Protein AF-A0A9P5PP35-F1 (afdb_monomer_lite)

Radius of gyration: 30.37 Å; chains: 1; bounding box: 76×50×89 Å

Sequence (219 aa):
MAVATEETWTCDLVPNCPLEKFSTSSKLHRTDYHSLQRSIQYAGETVLIRRLGGQDGKLECPCGEPKHARYNYQKISNMCSLRTGHPSADETKYNDWTEDTYSQRPRRIRTKSTTPAGSNSDSTTSTSPPPTSKRKSDEQPSSSRNIRPKLQSNDIIECVPNTDKLAVLKKESDRLDKKLEKKKKKEEAEIRDLESQIEDLKAEIDAKRQQINAYRFRE

Structure (mmCIF, N/CA/C/O backbone):
data_AF-A0A9P5PP35-F1
#
_entry.id   AF-A0A9P5PP35-F1
#
loop_
_atom_site.group_PDB
_atom_site.id
_atom_site.type_symbol
_atom_site.label_atom_id
_atom_site.label_alt_id
_atom_site.label_comp_id
_atom_site.label_asym_id
_atom_site.label_entity_id
_atom_site.label_seq_id
_atom_site.pdbx_PDB_ins_code
_atom_site.Cartn_x
_atom_site.Cartn_y
_atom_site.Cartn_z
_atom_site.occupancy
_atom_site.B_iso_or_equiv
_atom_site.auth_seq_id
_atom_site.auth_comp_id
_atom_site.auth_asym_id
_atom_site.auth_atom_id
_atom_site.pdbx_PDB_model_num
ATOM 1 N N . MET A 1 1 ? 19.193 -17.797 8.570 1.00 44.81 1 MET A N 1
ATOM 2 C CA . MET A 1 1 ? 18.463 -16.701 9.243 1.00 44.81 1 MET A CA 1
ATOM 3 C C . MET A 1 1 ? 17.053 -16.683 8.677 1.00 44.81 1 MET A C 1
ATOM 5 O O . MET A 1 1 ? 16.913 -16.478 7.479 1.00 44.81 1 MET A O 1
ATOM 9 N N . ALA A 1 2 ? 16.040 -17.015 9.477 1.00 42.50 2 ALA A N 1
ATOM 10 C CA . ALA A 1 2 ? 14.650 -16.998 9.024 1.00 42.50 2 ALA A CA 1
ATOM 11 C C . ALA A 1 2 ? 14.158 -15.545 8.980 1.00 42.50 2 ALA A C 1
ATOM 13 O O . ALA A 1 2 ? 14.225 -14.841 9.985 1.00 42.50 2 ALA A O 1
ATOM 14 N N . VAL A 1 3 ? 13.710 -15.086 7.813 1.00 52.78 3 VAL A N 1
ATOM 15 C CA . VAL A 1 3 ? 13.075 -13.773 7.663 1.00 52.78 3 VAL A CA 1
ATOM 16 C C . VAL A 1 3 ? 11.641 -13.924 8.154 1.00 52.78 3 VAL A C 1
ATOM 18 O O . VAL A 1 3 ? 10.846 -14.617 7.524 1.00 52.78 3 VAL A O 1
ATOM 21 N N . ALA A 1 4 ? 11.321 -13.334 9.306 1.00 49.69 4 ALA A N 1
ATOM 22 C CA . ALA A 1 4 ? 9.956 -13.310 9.811 1.00 49.69 4 ALA A CA 1
ATOM 23 C C . ALA A 1 4 ? 9.077 -12.534 8.819 1.00 49.69 4 ALA A C 1
ATOM 25 O O . ALA A 1 4 ? 9.259 -11.333 8.622 1.00 49.69 4 ALA A O 1
ATOM 26 N N . THR A 1 5 ? 8.149 -13.223 8.160 1.00 52.62 5 THR A N 1
ATOM 27 C CA . THR A 1 5 ? 7.159 -12.590 7.291 1.00 52.62 5 THR A CA 1
ATOM 28 C C . THR A 1 5 ? 6.194 -11.785 8.161 1.00 52.62 5 THR A C 1
ATOM 30 O O . THR A 1 5 ? 5.539 -12.333 9.047 1.00 52.62 5 THR A O 1
ATOM 33 N N . GLU A 1 6 ? 6.134 -10.468 7.952 1.00 57.34 6 GLU A N 1
ATOM 34 C CA . GLU A 1 6 ? 5.175 -9.594 8.629 1.00 57.34 6 GLU A CA 1
ATOM 35 C C . GLU A 1 6 ? 3.756 -9.941 8.151 1.00 57.34 6 GLU A C 1
ATOM 37 O O . GLU A 1 6 ? 3.355 -9.594 7.039 1.00 57.34 6 GLU A O 1
ATOM 42 N N . GLU A 1 7 ? 2.977 -10.633 8.983 1.00 59.91 7 GLU A N 1
ATOM 43 C CA . GLU A 1 7 ? 1.540 -10.752 8.757 1.00 59.91 7 GLU A CA 1
ATOM 44 C C . GLU A 1 7 ? 0.910 -9.364 8.929 1.00 59.91 7 GLU A C 1
ATOM 46 O O . GLU A 1 7 ? 1.002 -8.732 9.986 1.00 59.91 7 GLU A O 1
ATOM 51 N N . THR A 1 8 ? 0.294 -8.849 7.869 1.00 54.19 8 THR A N 1
ATOM 52 C CA . THR A 1 8 ? -0.420 -7.570 7.901 1.00 54.19 8 THR A CA 1
ATOM 53 C C . THR A 1 8 ? -1.910 -7.841 7.788 1.00 54.19 8 THR A C 1
ATOM 55 O O . THR A 1 8 ? -2.348 -8.527 6.867 1.00 54.19 8 THR A O 1
ATOM 58 N N . TRP A 1 9 ? -2.712 -7.293 8.705 1.00 52.16 9 TRP A N 1
ATOM 59 C CA . TRP A 1 9 ? -4.155 -7.258 8.488 1.00 52.16 9 TRP A CA 1
ATOM 60 C C . TRP A 1 9 ? -4.458 -6.291 7.342 1.00 52.16 9 TRP A C 1
ATOM 62 O O . TRP A 1 9 ? -3.923 -5.178 7.253 1.00 52.16 9 TRP A O 1
ATOM 72 N N . THR A 1 10 ? -5.298 -6.731 6.412 1.00 50.56 10 THR A N 1
ATOM 73 C CA . THR A 1 10 ? -5.842 -5.870 5.367 1.00 50.56 10 THR A CA 1
ATOM 74 C C . THR A 1 10 ? -6.886 -4.949 5.998 1.00 50.56 10 THR A C 1
ATOM 76 O O . THR A 1 10 ? -7.906 -5.404 6.507 1.00 50.56 10 THR A O 1
ATOM 79 N N . CYS A 1 11 ? -6.651 -3.630 5.956 1.00 47.16 11 CYS A N 1
ATOM 80 C CA . CYS A 1 11 ? -7.637 -2.623 6.383 1.00 47.16 11 CYS A CA 1
ATOM 81 C C . CYS A 1 11 ? -8.979 -2.731 5.648 1.00 47.16 11 CYS A C 1
ATOM 83 O O . CYS A 1 11 ? -9.957 -2.147 6.101 1.00 47.16 11 CYS A O 1
ATOM 85 N N . ASP A 1 12 ? -9.033 -3.469 4.539 1.00 51.09 12 ASP A N 1
ATOM 86 C CA . ASP A 1 12 ? -10.244 -3.676 3.746 1.00 51.09 12 ASP A CA 1
ATOM 87 C C . ASP A 1 12 ? -11.375 -4.351 4.552 1.00 51.09 12 ASP A C 1
ATOM 89 O O . ASP A 1 12 ? -12.531 -4.302 4.140 1.00 51.09 12 ASP A O 1
ATOM 93 N N . LEU A 1 13 ? -11.067 -4.930 5.723 1.00 51.56 13 LEU A N 1
ATOM 94 C CA . LEU A 1 13 ? -12.031 -5.584 6.615 1.00 51.56 13 LEU A CA 1
ATOM 95 C C . LEU A 1 13 ? -12.591 -4.692 7.738 1.00 51.56 13 LEU A C 1
ATOM 97 O O . LEU A 1 13 ? -13.549 -5.103 8.390 1.00 51.56 13 LEU A O 1
ATOM 101 N N . VAL A 1 14 ? -12.050 -3.487 7.973 1.00 56.84 14 VAL A N 1
ATOM 102 C CA . VAL A 1 14 ? -12.590 -2.550 8.983 1.00 56.84 14 VAL A CA 1
ATOM 103 C C . VAL A 1 14 ? -13.051 -1.260 8.300 1.00 56.84 14 VAL A C 1
ATOM 105 O O . VAL A 1 14 ? -12.354 -0.241 8.356 1.00 56.84 14 VAL A O 1
ATOM 108 N N . PRO A 1 15 ? -14.219 -1.272 7.628 1.00 55.03 15 PRO A N 1
ATOM 109 C CA . PRO A 1 15 ? -14.838 -0.038 7.162 1.00 55.03 15 PRO A CA 1
ATOM 110 C C . PRO A 1 15 ? -15.084 0.881 8.372 1.00 55.03 15 PRO A C 1
ATOM 112 O O . PRO A 1 15 ? -15.686 0.458 9.356 1.00 55.03 15 PRO A O 1
ATOM 115 N N . ASN A 1 16 ? -14.609 2.131 8.296 1.00 64.88 16 ASN A N 1
ATOM 116 C CA . ASN A 1 16 ? -14.587 3.141 9.371 1.00 64.88 16 ASN A CA 1
ATOM 117 C C . ASN A 1 16 ? -13.556 2.905 10.487 1.00 64.88 16 ASN A C 1
ATOM 119 O O . ASN A 1 16 ? -13.904 2.871 11.668 1.00 64.88 16 ASN A O 1
ATOM 123 N N . CYS A 1 17 ? -12.265 2.815 10.150 1.00 68.75 17 CYS A N 1
ATOM 124 C CA . CYS A 1 17 ? -11.232 2.907 11.178 1.00 68.75 17 CYS A CA 1
ATOM 125 C C . CYS A 1 17 ? -11.309 4.290 11.866 1.00 68.75 17 CYS A C 1
ATOM 127 O O . CYS A 1 17 ? -11.047 5.305 11.213 1.00 68.75 17 CYS A O 1
ATOM 129 N N . PRO A 1 18 ? -11.592 4.373 13.183 1.00 69.25 18 PRO A N 1
ATOM 130 C CA . PRO A 1 18 ? -11.668 5.657 13.887 1.00 69.25 18 PRO A CA 1
ATOM 131 C C . PRO A 1 18 ? -10.327 6.402 13.862 1.00 69.25 18 PRO A C 1
ATOM 133 O O . PRO A 1 18 ? -10.274 7.615 14.065 1.00 69.25 18 PRO A O 1
ATOM 136 N N . LEU A 1 19 ? -9.240 5.680 13.567 1.00 68.25 19 LEU A N 1
ATOM 137 C CA . LEU A 1 19 ? -7.893 6.213 13.532 1.00 68.25 19 LEU A CA 1
ATOM 138 C C . LEU A 1 19 ? -7.460 6.770 12.159 1.00 68.25 19 LEU A C 1
ATOM 140 O O . LEU A 1 19 ? -6.329 7.244 12.020 1.00 68.25 19 LEU A O 1
ATOM 144 N N . GLU A 1 20 ? -8.321 6.737 11.137 1.00 68.69 20 GLU A N 1
ATOM 145 C CA . GLU A 1 20 ? -7.975 7.194 9.780 1.00 68.69 20 GLU A CA 1
ATOM 146 C C . GLU A 1 20 ? -7.560 8.678 9.754 1.00 68.69 20 GLU A C 1
ATOM 148 O O . GLU A 1 20 ? -6.671 9.081 9.004 1.00 68.69 20 GLU A O 1
ATOM 153 N N . LYS A 1 21 ? -8.112 9.481 10.674 1.00 73.44 21 LYS A N 1
ATOM 154 C CA . LYS A 1 21 ? -7.800 10.911 10.834 1.00 73.44 21 LYS A CA 1
ATOM 155 C C . LYS A 1 21 ? -6.363 11.189 11.306 1.00 73.44 21 LYS A C 1
ATOM 157 O O . LYS A 1 21 ? -5.919 12.332 11.222 1.00 73.44 21 LYS A O 1
ATOM 162 N N . PHE A 1 22 ? -5.633 10.190 11.819 1.00 66.31 22 PHE A N 1
ATOM 163 C CA . PHE A 1 22 ? -4.320 10.393 12.454 1.00 66.31 22 PHE A CA 1
ATOM 164 C C . PHE A 1 22 ? -3.116 10.200 11.524 1.00 66.31 22 PHE A C 1
ATOM 166 O O . PHE A 1 22 ? -1.980 10.303 11.991 1.00 66.31 22 PHE A O 1
ATOM 173 N N . SER A 1 23 ? -3.318 9.922 10.232 1.00 68.12 23 SER A N 1
ATOM 174 C CA . SER A 1 23 ? -2.218 9.732 9.280 1.00 68.12 23 SER A CA 1
ATOM 175 C C . SER A 1 23 ? -2.322 10.654 8.070 1.00 68.12 23 SER A C 1
ATOM 177 O O . SER A 1 23 ? -3.405 11.008 7.618 1.00 68.12 23 SER A O 1
ATOM 179 N N . THR A 1 24 ? -1.168 11.021 7.517 1.00 69.12 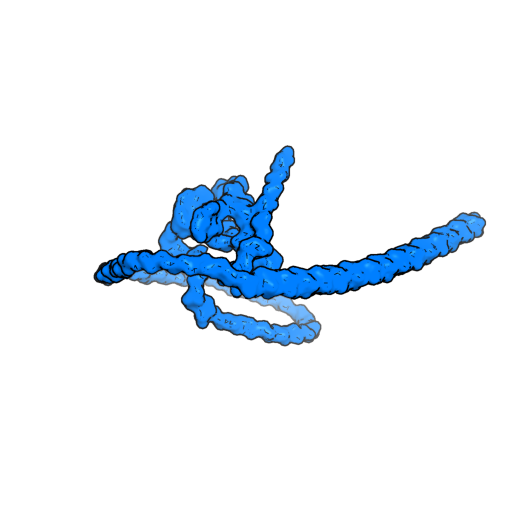24 THR A N 1
ATOM 180 C CA . THR A 1 24 ? -1.055 11.838 6.301 1.00 69.12 24 THR A CA 1
ATOM 181 C C . THR A 1 24 ? -1.270 11.035 5.018 1.00 69.12 24 THR A C 1
ATOM 183 O O . THR A 1 24 ? -1.467 11.629 3.961 1.00 69.12 24 THR A O 1
ATOM 186 N N . SER A 1 25 ? -1.236 9.697 5.085 1.00 81.38 25 SER A N 1
ATOM 187 C CA . SER A 1 25 ? -1.558 8.823 3.953 1.00 81.38 25 SER A CA 1
ATOM 188 C C . SER A 1 25 ? -2.163 7.497 4.413 1.00 81.38 25 SER A C 1
ATOM 190 O O . SER A 1 25 ? -1.748 6.934 5.429 1.00 81.38 25 SER A O 1
ATOM 192 N N . SER A 1 26 ? -3.088 6.943 3.625 1.00 77.31 26 SER A N 1
ATOM 193 C CA . SER A 1 26 ? -3.713 5.641 3.904 1.00 77.31 26 SER A CA 1
ATOM 194 C C . SER A 1 26 ? -2.684 4.506 3.988 1.00 77.31 26 SER A C 1
ATOM 196 O O . SER A 1 26 ? -2.834 3.593 4.796 1.00 77.31 26 SER A O 1
ATOM 198 N N . LYS A 1 27 ? -1.588 4.589 3.215 1.00 79.44 27 LYS A N 1
ATOM 199 C CA . LYS A 1 27 ? -0.491 3.612 3.274 1.00 79.44 27 LYS A CA 1
ATOM 200 C C . LYS A 1 27 ? 0.229 3.661 4.622 1.00 79.44 27 LYS A C 1
ATOM 202 O O . LYS A 1 27 ? 0.357 2.628 5.263 1.00 79.44 27 LYS A O 1
ATOM 207 N N . LEU A 1 28 ? 0.650 4.845 5.078 1.00 79.38 28 LEU A N 1
ATOM 208 C CA . LEU A 1 28 ? 1.282 4.995 6.396 1.00 79.38 28 LEU A CA 1
ATOM 209 C C . LEU A 1 28 ? 0.317 4.627 7.525 1.00 79.38 28 LEU A C 1
ATOM 211 O O . LEU A 1 28 ? 0.720 3.976 8.479 1.00 79.38 28 LEU A O 1
ATOM 215 N N . HIS A 1 29 ? -0.967 4.974 7.389 1.00 81.81 29 HIS A N 1
ATOM 216 C CA . HIS A 1 29 ? -1.994 4.593 8.356 1.00 81.81 29 HIS A CA 1
ATOM 217 C C . HIS A 1 29 ? -2.055 3.075 8.554 1.00 81.81 29 HIS A C 1
ATOM 219 O O . HIS A 1 29 ? -1.949 2.588 9.676 1.00 81.81 29 HIS A O 1
ATOM 225 N N . ARG A 1 30 ? -2.178 2.331 7.451 1.00 80.25 30 ARG A N 1
ATOM 226 C CA . ARG A 1 30 ? -2.204 0.867 7.465 1.00 80.25 30 ARG A CA 1
ATOM 227 C C . ARG A 1 30 ? -0.946 0.299 8.116 1.00 80.25 30 ARG A C 1
ATOM 229 O O . ARG A 1 30 ? -1.024 -0.549 8.997 1.00 80.25 30 ARG A O 1
ATOM 236 N N . THR A 1 31 ? 0.206 0.826 7.728 1.00 81.25 31 THR A N 1
ATOM 237 C CA . THR A 1 31 ? 1.508 0.400 8.239 1.00 81.25 31 THR A CA 1
ATOM 238 C C . THR A 1 31 ? 1.672 0.655 9.744 1.00 81.25 31 THR A C 1
ATOM 240 O O . THR A 1 31 ? 2.182 -0.218 10.445 1.00 81.25 31 THR A O 1
ATOM 243 N N . ASP A 1 32 ? 1.226 1.800 10.263 1.00 80.88 32 ASP A N 1
ATOM 244 C CA . ASP A 1 32 ? 1.449 2.191 11.664 1.00 80.88 32 ASP A CA 1
ATOM 245 C C . ASP A 1 32 ? 0.366 1.676 12.625 1.00 80.88 32 ASP A C 1
ATOM 247 O O . ASP A 1 32 ? 0.662 1.398 13.789 1.00 80.88 32 ASP A O 1
ATOM 251 N N . TYR A 1 33 ? -0.878 1.552 12.151 1.00 81.88 33 TYR A N 1
ATOM 252 C CA . TYR A 1 33 ? -2.048 1.243 12.981 1.00 81.88 33 TYR A CA 1
ATOM 253 C C . TYR A 1 33 ? -2.667 -0.131 12.717 1.00 81.88 33 TYR A C 1
ATOM 255 O O . TYR A 1 33 ? -3.551 -0.523 13.467 1.00 81.88 33 TYR A O 1
ATOM 263 N N . HIS A 1 34 ? -2.244 -0.867 11.687 1.00 81.81 34 HIS A N 1
ATOM 264 C CA . HIS A 1 34 ? -2.846 -2.168 11.342 1.00 81.81 34 HIS A CA 1
ATOM 265 C C . HIS A 1 34 ? -1.823 -3.293 11.148 1.00 81.81 34 HIS A C 1
ATOM 267 O O . HIS A 1 34 ? -2.182 -4.404 10.764 1.00 81.81 34 HIS A O 1
ATOM 273 N N . SER A 1 35 ? -0.546 -3.043 11.449 1.00 84.88 35 SER A N 1
ATOM 274 C CA . SER A 1 35 ? 0.448 -4.118 11.540 1.00 84.88 35 SER A CA 1
ATOM 275 C C . SER A 1 35 ? 0.141 -5.008 12.749 1.00 84.88 35 SER A C 1
ATOM 277 O O . SER A 1 35 ? -0.006 -4.494 13.861 1.00 84.88 35 SER A O 1
ATOM 279 N N . LEU A 1 36 ? 0.064 -6.330 12.548 1.00 86.81 36 LEU A N 1
ATOM 280 C CA . LEU A 1 36 ? -0.157 -7.286 13.642 1.00 86.81 36 LEU A CA 1
ATOM 281 C C . LEU A 1 36 ? 1.055 -7.412 14.551 1.00 86.81 36 LEU A C 1
ATOM 283 O O . LEU A 1 36 ? 0.915 -7.577 15.759 1.00 86.81 36 LEU A O 1
ATOM 287 N N . GLN A 1 37 ? 2.238 -7.362 13.953 1.00 91.56 37 GLN A N 1
ATOM 288 C CA . GLN A 1 37 ? 3.494 -7.528 14.652 1.00 91.56 37 GLN A CA 1
ATOM 289 C C . GLN A 1 37 ? 4.549 -6.602 14.074 1.00 91.56 37 GLN A C 1
ATOM 291 O O . GLN A 1 37 ? 4.510 -6.266 12.888 1.00 91.56 37 GLN A O 1
ATOM 296 N N . ARG A 1 38 ? 5.483 -6.184 14.924 1.00 92.81 38 ARG A N 1
ATOM 297 C CA . ARG A 1 38 ? 6.627 -5.356 14.545 1.00 92.81 38 ARG A CA 1
ATOM 298 C C . ARG A 1 38 ? 7.835 -5.691 15.393 1.00 92.81 38 ARG A C 1
ATOM 300 O O . ARG A 1 38 ? 7.705 -5.992 16.572 1.00 92.81 38 ARG A O 1
ATOM 307 N N . SER A 1 39 ? 9.015 -5.594 14.803 1.00 94.25 39 SER A N 1
ATOM 308 C CA . SER A 1 39 ? 10.274 -5.659 15.539 1.00 94.25 39 SER A CA 1
ATOM 309 C C . SER A 1 39 ? 10.654 -4.275 16.067 1.00 94.25 39 SER A C 1
ATOM 311 O O . SER A 1 39 ? 10.699 -3.329 15.280 1.00 94.25 39 SER A O 1
ATOM 313 N N . ILE A 1 40 ? 10.979 -4.158 17.355 1.00 94.69 40 ILE A N 1
ATOM 314 C CA . ILE A 1 40 ? 11.566 -2.945 17.944 1.00 94.69 40 ILE A CA 1
ATOM 315 C C . ILE A 1 40 ? 12.845 -3.257 18.704 1.00 94.69 40 ILE A C 1
ATOM 317 O O . ILE A 1 40 ? 13.033 -4.370 19.180 1.00 94.69 40 ILE A O 1
ATOM 321 N N . GLN A 1 41 ? 13.709 -2.255 18.849 1.00 95.06 41 GLN A N 1
ATOM 322 C CA . GLN A 1 41 ? 14.864 -2.345 19.738 1.00 95.06 41 GLN A CA 1
ATOM 323 C C . GLN A 1 41 ? 14.437 -2.016 21.173 1.00 95.06 41 GLN A C 1
ATOM 325 O O . GLN A 1 41 ? 13.898 -0.935 21.426 1.00 95.06 41 GLN A O 1
ATOM 330 N N . TYR A 1 42 ? 14.694 -2.925 22.109 1.00 95.62 42 TYR A N 1
ATOM 331 C CA . TYR A 1 42 ? 14.450 -2.754 23.539 1.00 95.62 42 TYR A CA 1
ATOM 332 C C . TYR A 1 42 ? 15.597 -3.388 24.326 1.00 95.62 42 TYR A C 1
ATOM 334 O O . TYR A 1 42 ? 15.968 -4.526 24.070 1.00 95.62 42 TYR A O 1
ATOM 342 N N . ALA A 1 43 ? 16.198 -2.631 25.248 1.00 92.50 43 ALA A N 1
ATOM 343 C CA . ALA A 1 43 ? 17.356 -3.076 26.036 1.00 92.50 43 ALA A CA 1
ATOM 344 C C . ALA A 1 43 ? 18.551 -3.602 25.200 1.00 92.50 43 ALA A C 1
ATOM 346 O O . ALA A 1 43 ? 19.329 -4.423 25.670 1.00 92.50 43 ALA A O 1
ATOM 347 N N . GLY A 1 44 ? 18.720 -3.107 23.967 1.00 92.38 44 GLY A N 1
ATOM 348 C CA . GLY A 1 44 ? 19.785 -3.543 23.054 1.00 92.38 44 GLY A CA 1
ATOM 349 C C . GLY A 1 44 ? 19.447 -4.785 22.224 1.00 92.38 44 GLY A C 1
ATOM 350 O O . GLY A 1 44 ? 20.260 -5.186 21.394 1.00 92.38 44 GLY A O 1
ATOM 351 N N . GLU A 1 45 ? 18.254 -5.354 22.396 1.00 94.75 45 GLU A N 1
ATOM 352 C CA . GLU A 1 45 ? 17.781 -6.525 21.664 1.00 94.75 45 GLU A CA 1
ATOM 353 C C . GLU A 1 45 ? 16.603 -6.183 20.750 1.00 94.75 45 GLU A C 1
ATOM 355 O O . GLU A 1 45 ? 15.782 -5.311 21.042 1.00 94.75 45 GLU A O 1
ATOM 360 N N . THR A 1 46 ? 16.496 -6.900 19.631 1.00 94.88 46 THR A N 1
ATOM 361 C CA . THR A 1 46 ? 15.352 -6.777 18.726 1.00 94.88 46 THR A CA 1
ATOM 362 C C . THR A 1 46 ? 14.231 -7.698 19.190 1.00 94.88 46 THR A C 1
ATOM 364 O O . THR A 1 46 ? 14.303 -8.913 19.019 1.00 94.88 46 THR A O 1
ATOM 367 N N . VAL A 1 47 ? 13.179 -7.109 19.754 1.00 96.06 47 VAL A N 1
ATOM 368 C CA . VAL A 1 47 ? 12.009 -7.812 20.286 1.00 96.06 47 VAL A CA 1
ATOM 369 C C . VAL A 1 47 ? 10.840 -7.683 19.313 1.00 96.06 47 VAL A C 1
ATOM 371 O O . VAL A 1 47 ? 10.547 -6.598 18.806 1.00 96.06 47 VAL A O 1
ATOM 374 N N . LEU A 1 48 ? 10.154 -8.796 19.050 1.00 95.62 48 LEU A N 1
ATOM 375 C CA . LEU A 1 48 ? 8.928 -8.825 18.258 1.00 95.62 48 LEU A CA 1
ATOM 376 C C . LEU A 1 48 ? 7.727 -8.514 19.160 1.00 95.62 48 LEU A C 1
ATOM 378 O O . LEU A 1 48 ? 7.348 -9.335 19.990 1.00 95.62 48 LEU A O 1
ATOM 382 N N . ILE A 1 49 ? 7.116 -7.347 18.975 1.00 94.94 49 ILE A N 1
ATOM 383 C CA . ILE A 1 49 ? 5.872 -6.963 19.649 1.00 94.94 49 ILE A CA 1
ATOM 384 C C . ILE A 1 49 ? 4.664 -7.340 18.797 1.00 94.94 49 ILE A C 1
ATOM 386 O O . ILE A 1 49 ? 4.733 -7.316 17.564 1.00 94.94 49 ILE A O 1
ATOM 390 N N . ARG A 1 50 ? 3.548 -7.667 19.451 1.00 93.31 50 ARG A N 1
ATOM 391 C CA . ARG A 1 50 ? 2.292 -8.063 18.801 1.00 93.31 50 ARG A CA 1
ATOM 392 C C . ARG A 1 50 ? 1.141 -7.174 19.246 1.00 93.31 50 ARG A C 1
ATOM 394 O O . ARG A 1 50 ? 1.167 -6.596 20.332 1.00 93.31 50 ARG A O 1
ATOM 401 N N . ARG A 1 51 ? 0.126 -7.046 18.392 1.00 91.06 51 ARG A N 1
ATOM 402 C CA . ARG A 1 51 ? -1.157 -6.462 18.780 1.00 91.06 51 ARG A CA 1
ATOM 403 C C . ARG A 1 51 ? -1.915 -7.439 19.661 1.00 91.06 51 ARG A C 1
ATOM 405 O O . ARG A 1 51 ? -2.080 -8.605 19.309 1.00 91.06 51 ARG A O 1
ATOM 412 N N . LEU A 1 52 ? -2.432 -6.921 20.765 1.00 86.12 52 LEU A N 1
ATOM 413 C CA . LEU A 1 52 ? -3.411 -7.588 21.601 1.00 86.12 52 LEU A CA 1
ATOM 414 C C . LEU A 1 52 ? -4.653 -7.854 20.750 1.00 86.12 52 LEU A C 1
ATOM 416 O O . LEU A 1 52 ? -5.340 -6.917 20.348 1.00 86.12 52 LEU A O 1
ATOM 420 N N . GLY A 1 53 ? -4.958 -9.127 20.494 1.00 70.94 53 GLY A N 1
ATOM 421 C CA . GLY A 1 53 ? -6.142 -9.563 19.739 1.00 70.94 53 GLY A CA 1
ATOM 422 C C . GLY A 1 53 ? -7.484 -9.325 20.450 1.00 70.94 53 GLY A C 1
ATOM 423 O O . GLY A 1 53 ? -8.500 -9.870 20.030 1.00 70.94 53 GLY A O 1
ATOM 424 N N . GLY A 1 54 ? -7.493 -8.558 21.544 1.00 68.81 54 GLY A N 1
ATOM 425 C CA . GLY A 1 54 ? -8.700 -8.132 22.252 1.00 68.81 54 GLY A CA 1
ATOM 426 C C . GLY A 1 54 ? -9.332 -6.874 21.648 1.00 68.81 54 GLY A C 1
ATOM 427 O O . GLY A 1 54 ? -8.848 -6.326 20.660 1.00 68.81 54 GLY A O 1
ATOM 428 N N . GLN A 1 55 ? -10.399 -6.380 22.287 1.00 59.72 55 GLN A N 1
ATOM 429 C CA . GLN A 1 55 ? -11.151 -5.187 21.852 1.00 59.72 55 GLN A CA 1
ATOM 430 C C . GLN A 1 55 ? -10.278 -3.937 21.668 1.00 59.72 55 GLN A C 1
ATOM 432 O O . GLN A 1 55 ? -10.591 -3.077 20.849 1.00 59.72 55 GLN A O 1
ATOM 437 N N . ASP A 1 56 ? -9.173 -3.857 22.404 1.00 78.00 56 ASP A N 1
ATOM 438 C CA . ASP A 1 56 ? -8.286 -2.704 22.393 1.00 78.00 56 ASP A CA 1
ATOM 439 C C . ASP A 1 56 ? -7.393 -2.637 21.156 1.00 78.00 56 ASP A C 1
ATOM 441 O O . ASP A 1 56 ? -6.948 -1.554 20.809 1.00 78.00 56 ASP A O 1
ATOM 445 N N . GLY A 1 57 ? -7.042 -3.757 20.516 1.00 83.81 57 GLY A N 1
ATOM 446 C CA . GLY A 1 57 ? -6.136 -3.767 19.363 1.00 83.81 57 GLY A CA 1
ATOM 447 C C . GLY A 1 57 ? -4.761 -3.108 19.581 1.00 83.81 57 GLY A C 1
ATOM 448 O O . GLY A 1 57 ? -4.050 -2.881 18.611 1.00 83.81 57 GLY A O 1
ATOM 449 N N . LYS A 1 58 ? -4.355 -2.749 20.802 1.00 90.50 58 LYS A N 1
ATOM 450 C CA . LYS A 1 58 ? -3.083 -2.053 21.066 1.00 90.50 58 LYS A CA 1
ATOM 451 C C . LYS A 1 58 ? -1.896 -2.997 20.886 1.00 90.50 58 LYS A C 1
ATOM 453 O O . LYS A 1 58 ? -2.005 -4.189 21.142 1.00 90.50 58 LYS A O 1
ATOM 458 N N . LEU A 1 59 ? -0.753 -2.461 20.479 1.00 92.50 59 LEU A N 1
ATOM 459 C CA . LEU A 1 59 ? 0.528 -3.161 20.500 1.00 92.50 59 LEU A CA 1
ATOM 460 C C . LEU A 1 59 ? 1.040 -3.265 21.942 1.00 92.50 59 LEU A C 1
ATOM 462 O O . LEU A 1 59 ? 1.033 -2.269 22.671 1.00 92.50 59 LEU A O 1
ATOM 466 N N . GLU A 1 60 ? 1.490 -4.455 22.330 1.00 94.69 60 GLU A N 1
ATOM 467 C CA . GLU A 1 60 ? 2.127 -4.703 23.625 1.00 94.69 60 GLU A CA 1
ATOM 468 C C . GLU A 1 60 ? 3.477 -3.985 23.719 1.00 94.69 60 GLU A C 1
ATOM 470 O O . GLU A 1 60 ? 4.228 -3.896 22.744 1.00 94.69 60 GLU A O 1
ATOM 475 N N . CYS A 1 61 ? 3.798 -3.478 24.908 1.00 95.00 61 CYS A N 1
ATOM 476 C CA . CYS A 1 61 ? 5.130 -2.962 25.186 1.00 95.00 61 CYS A CA 1
ATOM 477 C C . CYS A 1 61 ? 6.041 -4.103 25.674 1.00 95.00 61 CYS A C 1
ATOM 479 O O . CYS A 1 61 ? 5.603 -4.869 26.534 1.00 95.00 61 CYS A O 1
ATOM 481 N N . PRO A 1 62 ? 7.314 -4.202 25.237 1.00 95.88 62 PRO A N 1
ATOM 482 C CA . PRO A 1 62 ? 8.234 -5.239 25.713 1.00 95.88 62 PRO A CA 1
ATOM 483 C C . PRO A 1 62 ? 8.513 -5.219 27.216 1.00 95.88 62 PRO A C 1
ATOM 485 O O . PRO A 1 62 ? 8.985 -6.213 27.753 1.00 95.88 62 PRO A O 1
ATOM 488 N N . CYS A 1 63 ? 8.247 -4.105 27.905 1.00 94.12 63 CYS A N 1
ATOM 489 C CA . CYS A 1 63 ? 8.366 -4.047 29.361 1.00 94.12 63 CYS A CA 1
ATOM 490 C C . CYS A 1 63 ? 7.279 -4.863 30.089 1.00 94.12 63 CYS A C 1
ATOM 492 O O . CYS A 1 63 ? 7.394 -5.063 31.293 1.00 94.12 63 CYS A O 1
ATOM 494 N N . GLY A 1 64 ? 6.228 -5.305 29.386 1.00 93.00 64 GLY A N 1
ATOM 495 C CA . GLY A 1 64 ? 5.102 -6.058 29.945 1.00 93.00 64 GLY A CA 1
ATOM 496 C C . GLY A 1 64 ? 4.014 -5.198 30.598 1.00 93.00 64 GLY A C 1
ATOM 497 O O . GLY A 1 64 ? 2.940 -5.707 30.906 1.00 93.00 64 GLY A O 1
ATOM 498 N N . GLU A 1 65 ? 4.240 -3.894 30.772 1.00 93.06 65 GLU A N 1
ATOM 499 C CA . GLU A 1 65 ? 3.269 -3.007 31.413 1.00 93.06 65 GLU A CA 1
ATOM 500 C C . GLU A 1 65 ? 2.099 -2.661 30.470 1.00 93.06 65 GLU A C 1
ATOM 502 O O . GLU A 1 65 ? 2.299 -2.027 29.425 1.00 93.06 65 GLU A O 1
ATOM 507 N N . PRO A 1 66 ? 0.838 -2.975 30.828 1.00 90.94 66 PRO A N 1
ATOM 508 C CA . PRO A 1 66 ? -0.317 -2.734 29.959 1.00 90.94 66 PRO A CA 1
ATOM 509 C C . PRO A 1 66 ? -0.593 -1.239 29.756 1.00 90.94 66 PRO A C 1
ATOM 511 O O . PRO A 1 66 ? -1.089 -0.823 28.707 1.00 90.94 66 PRO A O 1
ATOM 514 N N . LYS A 1 67 ? -0.210 -0.398 30.726 1.00 91.12 67 LYS A N 1
ATOM 515 C CA . LYS A 1 67 ? -0.274 1.068 30.620 1.00 91.12 67 LYS A CA 1
ATOM 516 C C . LYS A 1 67 ? 0.648 1.630 29.537 1.00 91.12 67 LYS A C 1
ATOM 518 O O . LYS A 1 67 ? 0.447 2.770 29.118 1.00 91.12 67 LYS A O 1
ATOM 523 N N . HIS A 1 68 ? 1.626 0.860 29.062 1.00 92.44 68 HIS A N 1
ATOM 524 C CA . HIS A 1 68 ? 2.524 1.220 27.963 1.00 92.44 68 HIS A CA 1
ATOM 525 C C . HIS A 1 68 ? 2.066 0.690 26.602 1.00 92.44 68 HIS A C 1
ATOM 527 O O . HIS A 1 68 ? 2.671 1.040 25.591 1.00 92.44 68 HIS A O 1
ATOM 533 N N . ALA A 1 69 ? 0.980 -0.085 26.537 1.00 92.81 69 ALA A N 1
ATOM 534 C CA . ALA A 1 69 ? 0.422 -0.534 25.266 1.00 92.81 69 ALA A CA 1
ATOM 535 C C . ALA A 1 69 ? -0.114 0.657 24.451 1.00 92.81 69 ALA A C 1
ATOM 537 O O . ALA A 1 69 ? -0.799 1.535 24.994 1.00 92.81 69 ALA A O 1
ATOM 538 N N . ARG A 1 70 ? 0.194 0.716 23.150 1.00 92.81 70 ARG A N 1
ATOM 539 C CA . ARG A 1 70 ? -0.209 1.832 22.268 1.00 92.81 70 ARG A CA 1
ATOM 540 C C . ARG A 1 70 ? -0.763 1.354 20.940 1.00 92.81 70 ARG A C 1
ATOM 542 O O . ARG A 1 70 ? -0.391 0.299 20.442 1.00 92.81 70 ARG A O 1
ATOM 549 N N . TYR A 1 71 ? -1.590 2.173 20.306 1.00 89.12 71 TYR A N 1
ATOM 550 C CA . TYR A 1 71 ? -2.048 1.922 18.937 1.00 89.12 71 TYR A CA 1
ATOM 551 C C . TYR A 1 71 ? -0.958 2.176 17.895 1.00 89.12 71 TYR A C 1
ATOM 553 O O . TYR A 1 71 ? -0.907 1.487 16.877 1.00 89.12 71 TYR A O 1
ATOM 561 N N . ASN A 1 72 ? -0.109 3.179 18.131 1.00 89.12 72 ASN A N 1
ATOM 562 C CA . ASN A 1 72 ? 0.888 3.620 17.164 1.00 89.12 72 ASN A CA 1
ATOM 563 C C . ASN A 1 72 ? 2.260 2.998 17.457 1.00 89.12 72 ASN A C 1
ATOM 565 O O . ASN A 1 72 ? 2.879 3.292 18.485 1.00 89.12 72 ASN A O 1
ATOM 569 N N . TYR A 1 73 ? 2.760 2.211 16.503 1.00 89.56 73 TYR A N 1
ATOM 570 C CA . TYR A 1 73 ? 4.089 1.598 16.546 1.00 89.56 73 TYR A CA 1
ATOM 571 C C . TYR A 1 73 ? 5.217 2.597 16.852 1.00 89.56 73 TYR A C 1
ATOM 573 O O . TYR A 1 73 ? 6.069 2.330 17.699 1.00 89.56 73 TYR A O 1
ATOM 581 N N . GLN A 1 74 ? 5.211 3.775 16.219 1.00 90.19 74 GLN A N 1
ATOM 582 C CA . GLN A 1 74 ? 6.268 4.775 16.395 1.00 90.19 74 GLN A CA 1
ATOM 583 C C . GLN A 1 74 ? 6.344 5.271 17.839 1.00 90.19 74 GLN A C 1
ATOM 585 O O . GLN A 1 74 ? 7.430 5.573 18.326 1.00 90.19 74 GLN A O 1
ATOM 590 N N . LYS A 1 75 ? 5.213 5.343 18.553 1.00 90.88 75 LYS A N 1
ATOM 591 C CA . LYS A 1 75 ? 5.213 5.756 19.962 1.00 90.88 75 LYS A CA 1
ATOM 592 C C . LYS A 1 75 ? 5.899 4.728 20.848 1.00 90.88 75 LYS A C 1
ATOM 594 O O . LYS A 1 75 ? 6.723 5.123 21.667 1.00 90.88 75 LYS A O 1
ATOM 599 N N . ILE A 1 76 ? 5.605 3.444 20.648 1.00 92.56 76 ILE A N 1
ATOM 600 C CA . ILE A 1 76 ? 6.271 2.361 21.383 1.00 92.56 76 ILE A CA 1
ATOM 601 C C . ILE A 1 76 ? 7.755 2.342 21.036 1.00 92.56 76 ILE A C 1
ATOM 603 O O . ILE A 1 76 ? 8.585 2.366 21.935 1.00 92.56 76 ILE A O 1
ATOM 607 N N . SER A 1 77 ? 8.103 2.409 19.748 1.0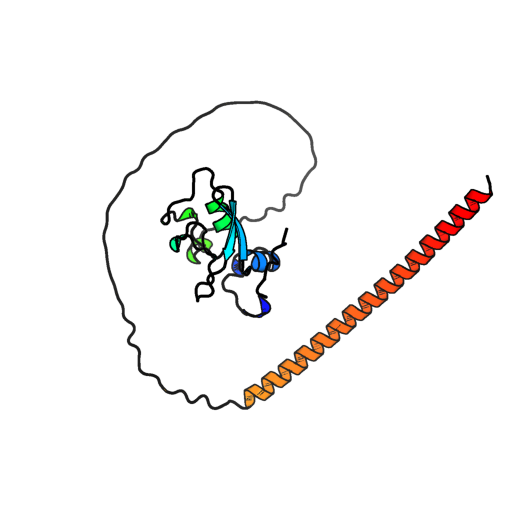0 92.94 77 SER A N 1
ATOM 608 C CA . SER A 1 77 ? 9.503 2.459 19.317 1.00 92.94 77 SER A CA 1
ATOM 609 C C . SER A 1 77 ? 10.252 3.633 19.956 1.00 92.94 77 SER A C 1
ATOM 611 O O . SER A 1 77 ? 11.346 3.446 20.482 1.00 92.94 77 SER A O 1
ATOM 613 N N . ASN A 1 78 ? 9.666 4.834 19.964 1.00 92.44 78 ASN A N 1
ATOM 614 C CA . ASN A 1 78 ? 10.286 6.012 20.573 1.00 92.44 78 ASN A CA 1
ATOM 615 C C . ASN A 1 78 ? 10.481 5.827 22.081 1.00 92.44 78 ASN A C 1
ATOM 617 O O . ASN A 1 78 ? 11.557 6.123 22.591 1.00 92.44 78 ASN A O 1
ATOM 621 N N . MET A 1 79 ? 9.468 5.299 22.767 1.00 93.94 79 MET A N 1
ATOM 622 C CA . MET A 1 79 ? 9.487 5.015 24.200 1.00 93.94 79 MET A CA 1
ATOM 623 C C . MET A 1 79 ? 10.562 3.983 24.581 1.00 93.94 79 MET A C 1
ATOM 625 O O . MET A 1 79 ? 11.330 4.214 25.512 1.00 93.94 79 MET A O 1
ATOM 629 N N . CYS A 1 80 ? 10.672 2.889 23.824 1.00 93.75 80 CYS A N 1
ATOM 630 C CA . CYS A 1 80 ? 11.663 1.832 24.042 1.00 93.75 80 CYS A CA 1
ATOM 631 C C . CYS A 1 80 ? 13.092 2.247 23.658 1.00 93.75 80 CYS A C 1
ATOM 633 O O . CYS A 1 80 ? 14.050 1.710 24.206 1.00 93.75 80 CYS A O 1
ATOM 635 N N . SER A 1 81 ? 13.242 3.215 22.748 1.00 92.62 81 SER A N 1
ATOM 636 C CA . SER A 1 81 ? 14.547 3.711 22.281 1.00 92.62 81 SER A CA 1
ATOM 637 C C . SER A 1 81 ? 15.165 4.815 23.153 1.00 92.62 81 SER A C 1
ATOM 639 O O . SER A 1 81 ? 16.264 5.294 22.854 1.00 92.62 81 SER A O 1
ATOM 641 N N . LEU A 1 82 ? 14.478 5.259 24.214 1.00 91.62 82 LEU A N 1
ATOM 642 C CA . LEU A 1 82 ? 14.977 6.327 25.079 1.00 91.62 82 LEU A CA 1
ATOM 643 C C . LEU A 1 82 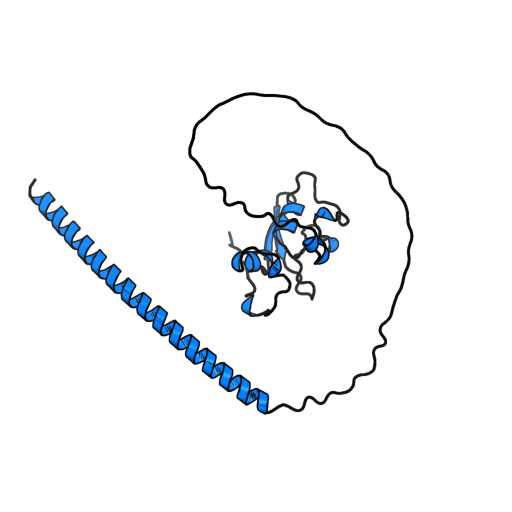? 16.284 5.919 25.769 1.00 91.62 82 LEU A C 1
ATOM 645 O O . LEU A 1 82 ? 16.338 4.978 26.557 1.00 91.62 82 LEU A O 1
ATOM 649 N N . ARG A 1 83 ? 17.334 6.716 25.544 1.00 86.75 83 ARG A N 1
ATOM 650 C CA . ARG A 1 83 ? 18.645 6.538 26.194 1.00 86.75 83 ARG A CA 1
ATOM 651 C C . ARG A 1 83 ? 18.592 6.667 27.716 1.00 86.75 83 ARG A C 1
ATOM 653 O O . ARG A 1 83 ? 19.434 6.104 28.400 1.00 86.75 83 ARG A O 1
ATOM 660 N N . THR A 1 84 ? 17.626 7.421 28.237 1.00 88.75 84 THR A N 1
ATOM 661 C CA . THR A 1 84 ? 17.428 7.654 29.675 1.00 88.75 84 THR A CA 1
ATOM 662 C C . THR A 1 84 ? 16.755 6.484 30.392 1.00 88.75 84 THR A C 1
ATOM 664 O O . THR A 1 84 ? 16.527 6.572 31.594 1.00 88.75 84 THR A O 1
ATOM 667 N N . GLY A 1 85 ? 16.427 5.410 29.671 1.00 90.50 85 GLY A N 1
ATOM 668 C CA . GLY A 1 85 ? 15.636 4.295 30.173 1.00 90.50 85 GLY A CA 1
ATOM 669 C C . GLY A 1 85 ? 14.167 4.404 29.775 1.00 90.50 85 GLY A C 1
ATOM 670 O O . GLY A 1 85 ? 13.683 5.463 29.363 1.00 90.50 85 GLY A O 1
ATOM 671 N N . HIS A 1 86 ? 13.472 3.271 29.881 1.00 92.50 86 HIS A N 1
ATOM 672 C CA . HIS A 1 86 ? 12.047 3.175 29.597 1.00 92.50 86 HIS A CA 1
ATOM 673 C C . HIS A 1 86 ? 11.262 4.063 30.576 1.00 92.50 86 HIS A C 1
ATOM 675 O O . HIS A 1 86 ? 11.502 3.979 31.784 1.00 92.50 86 HIS A O 1
ATOM 681 N N . PRO A 1 87 ? 10.342 4.920 30.103 1.00 93.31 87 PRO A N 1
ATOM 682 C CA . PRO A 1 87 ? 9.634 5.834 30.984 1.00 93.31 87 PRO A CA 1
ATOM 683 C C . PRO A 1 87 ? 8.672 5.084 31.905 1.00 93.31 87 PRO A C 1
ATOM 685 O O . PRO A 1 87 ? 8.274 3.946 31.634 1.00 93.31 87 PRO A O 1
ATOM 688 N N . SER A 1 88 ? 8.271 5.753 32.986 1.00 92.94 88 SER A N 1
ATOM 689 C CA . SER A 1 88 ? 7.272 5.228 33.918 1.00 92.94 88 SER A CA 1
ATOM 690 C C . SER A 1 88 ? 5.904 5.075 33.241 1.00 92.94 88 SER A C 1
ATOM 692 O O . SER A 1 88 ? 5.581 5.768 32.272 1.00 92.94 88 SER A O 1
ATOM 694 N N . ALA A 1 89 ? 5.082 4.162 33.756 1.00 88.31 89 ALA A N 1
ATOM 695 C CA . ALA A 1 89 ? 3.726 3.894 33.277 1.00 88.31 89 ALA A CA 1
ATOM 696 C C . ALA A 1 89 ? 2.785 5.108 33.369 1.00 88.31 89 ALA A C 1
ATOM 698 O O . ALA A 1 89 ? 1.807 5.187 32.626 1.00 88.31 89 ALA A O 1
ATOM 699 N N . ASP A 1 90 ? 3.097 6.060 34.248 1.00 88.12 90 ASP A N 1
ATOM 700 C CA . ASP A 1 90 ? 2.273 7.246 34.491 1.00 88.12 90 ASP A CA 1
ATOM 701 C C . ASP A 1 90 ? 2.715 8.472 33.664 1.00 88.12 90 ASP A C 1
ATOM 703 O O . ASP A 1 90 ? 2.105 9.540 33.748 1.00 88.12 90 ASP A O 1
ATOM 707 N N . GLU A 1 91 ? 3.755 8.347 32.828 1.00 86.75 91 GLU A N 1
ATOM 708 C CA . GLU A 1 91 ? 4.231 9.457 31.999 1.00 86.75 91 GLU A CA 1
ATOM 709 C C . GLU A 1 91 ? 3.309 9.695 30.790 1.00 86.75 91 GLU A C 1
ATOM 711 O O . GLU A 1 91 ? 3.355 9.012 29.763 1.00 86.75 91 GLU A O 1
ATOM 716 N N . THR A 1 92 ? 2.476 10.732 30.890 1.00 81.62 92 THR A N 1
ATOM 717 C CA . THR A 1 92 ? 1.416 11.032 29.913 1.00 81.62 92 THR A CA 1
ATOM 718 C C . THR A 1 92 ? 1.921 11.489 28.546 1.00 81.62 92 THR A C 1
ATOM 720 O O . THR A 1 92 ? 1.187 11.401 27.562 1.00 81.62 92 THR A O 1
ATOM 723 N N . LYS A 1 93 ? 3.182 11.929 28.445 1.00 83.81 93 LYS A N 1
ATOM 724 C CA . LYS A 1 93 ? 3.811 12.408 27.202 1.00 83.81 93 LYS A CA 1
ATOM 725 C C . LYS A 1 93 ? 3.712 11.399 26.053 1.00 83.81 93 LYS A C 1
ATOM 727 O O . LYS A 1 93 ? 3.616 11.795 24.890 1.00 83.81 93 LYS A O 1
ATOM 732 N N . TYR A 1 94 ? 3.737 10.107 26.375 1.00 82.56 94 TYR A N 1
ATOM 733 C CA . TYR A 1 94 ? 3.716 9.024 25.394 1.00 82.56 94 TYR A CA 1
ATOM 734 C C . TYR A 1 94 ? 2.334 8.397 25.216 1.00 82.56 94 TYR A C 1
ATOM 736 O O . TYR A 1 94 ? 2.213 7.464 24.424 1.00 82.56 94 TYR A O 1
ATOM 744 N N . ASN A 1 95 ? 1.294 8.879 25.907 1.00 84.44 95 ASN A N 1
ATOM 745 C CA . ASN A 1 95 ? -0.066 8.357 25.763 1.00 84.44 95 ASN A CA 1
ATOM 746 C C . ASN A 1 95 ? -0.576 8.518 24.333 1.00 84.44 95 ASN A C 1
ATOM 748 O O . ASN A 1 95 ? -0.178 9.440 23.613 1.00 84.44 95 ASN A O 1
ATOM 752 N N . ASP A 1 96 ? -1.443 7.602 23.901 1.00 78.62 96 ASP A N 1
ATOM 753 C CA . ASP A 1 96 ? -2.144 7.751 22.631 1.00 78.62 96 ASP A CA 1
ATOM 754 C C . ASP A 1 96 ? -2.959 9.043 22.619 1.00 78.62 96 ASP A C 1
ATOM 756 O O . ASP A 1 96 ? -3.410 9.522 23.657 1.00 78.62 96 ASP A O 1
ATOM 760 N N . TRP A 1 97 ? -3.063 9.654 21.438 1.00 65.81 97 TRP A N 1
ATOM 761 C CA . TRP A 1 97 ? -3.824 10.889 21.300 1.00 65.81 97 TRP A CA 1
ATOM 762 C C . TRP A 1 97 ? -5.283 10.563 21.613 1.00 65.81 97 TRP A C 1
ATOM 764 O O . TRP A 1 97 ? -5.881 9.738 20.925 1.00 65.81 97 TRP A O 1
ATOM 774 N N . THR A 1 98 ? -5.842 11.184 22.646 1.00 61.94 98 THR A N 1
ATOM 775 C CA . THR A 1 98 ? -7.293 11.215 22.828 1.00 61.94 98 THR A CA 1
ATOM 776 C C . THR A 1 98 ? -7.869 12.230 21.839 1.00 61.94 98 THR A C 1
ATOM 778 O O . THR A 1 98 ? -7.174 13.170 21.443 1.00 61.94 98 THR A O 1
ATOM 781 N N . GLU A 1 99 ? -9.120 12.061 21.399 1.00 51.44 99 GLU A N 1
ATOM 782 C CA . GLU A 1 99 ? -9.755 13.022 20.476 1.00 51.44 99 GLU A CA 1
ATOM 783 C C . GLU A 1 99 ? -9.677 14.471 21.002 1.00 51.44 99 GLU A C 1
ATOM 785 O O . GLU A 1 99 ? -9.466 15.400 20.219 1.00 51.44 99 GLU A O 1
ATOM 790 N N . ASP A 1 100 ? -9.687 14.658 22.327 1.00 52.16 100 ASP A N 1
ATOM 791 C CA . ASP A 1 100 ? -9.557 15.964 22.985 1.00 52.16 100 ASP A CA 1
ATOM 792 C C . ASP A 1 100 ? -8.209 16.662 22.743 1.00 52.16 100 ASP A C 1
ATOM 794 O O . ASP A 1 100 ? -8.144 17.893 22.685 1.00 52.16 100 ASP A O 1
ATOM 798 N N . THR A 1 101 ? -7.116 15.912 22.556 1.00 52.31 101 THR A N 1
ATOM 799 C CA . THR A 1 101 ? -5.784 16.517 22.364 1.00 52.31 101 THR A CA 1
ATOM 800 C C . THR A 1 101 ? -5.584 17.084 20.953 1.00 52.31 101 THR A C 1
ATOM 802 O O . THR A 1 101 ? -4.673 17.887 20.736 1.00 52.31 101 THR A O 1
ATOM 805 N N . TYR A 1 102 ? -6.424 16.713 19.977 1.00 44.25 102 TYR A N 1
ATOM 806 C CA . TYR A 1 102 ? -6.295 17.186 18.593 1.00 44.25 102 TYR A CA 1
ATOM 807 C C . TYR A 1 102 ? -6.856 18.598 18.385 1.00 44.25 102 TYR A C 1
ATOM 809 O O . TYR A 1 102 ? -6.286 19.373 17.613 1.00 44.25 102 TYR A O 1
ATOM 817 N N . SER A 1 103 ? -7.904 18.976 19.124 1.00 49.97 103 SER A N 1
ATOM 818 C CA . SER A 1 103 ? -8.527 20.308 19.046 1.00 49.97 103 SER A CA 1
ATOM 819 C C . SER A 1 103 ? -7.562 21.456 19.369 1.00 49.97 103 SER A C 1
ATOM 821 O O . SER A 1 103 ? -7.831 22.602 19.020 1.00 49.97 103 SER A O 1
ATOM 823 N N . GLN A 1 104 ? -6.419 21.157 19.994 1.00 45.53 104 GLN A N 1
ATOM 824 C CA . GLN A 1 104 ? -5.423 22.146 20.405 1.00 45.53 104 GLN A CA 1
ATOM 825 C C . GLN A 1 104 ? -4.173 22.201 19.519 1.00 45.53 104 GLN A C 1
ATOM 827 O O . GLN A 1 104 ? -3.284 23.011 19.785 1.00 45.53 104 GLN A O 1
ATOM 832 N N . ARG A 1 105 ? -4.055 21.387 18.458 1.00 43.81 105 ARG A N 1
ATOM 833 C CA . ARG A 1 105 ? -2.901 21.524 17.558 1.00 43.81 105 ARG A CA 1
ATOM 834 C C . ARG A 1 105 ? -3.114 22.714 16.619 1.00 43.81 105 ARG A C 1
ATOM 836 O O . ARG A 1 105 ? -4.010 22.652 15.774 1.00 43.81 105 ARG A O 1
ATOM 843 N N . PRO A 1 106 ? -2.273 23.766 16.677 1.00 46.25 106 PRO A N 1
ATOM 844 C CA . PRO A 1 106 ? -2.303 24.797 15.654 1.00 46.25 106 PRO A CA 1
ATOM 845 C C . PRO A 1 106 ? -2.009 24.120 14.317 1.00 46.25 106 PRO A C 1
ATOM 847 O O . PRO A 1 106 ? -0.954 23.501 14.136 1.00 46.25 106 PRO A O 1
ATOM 850 N N . ARG A 1 107 ? -2.968 24.186 13.385 1.00 45.75 107 ARG A N 1
ATOM 851 C CA . ARG A 1 107 ? -2.748 23.767 12.000 1.00 45.75 107 ARG A CA 1
ATOM 852 C C . ARG A 1 107 ? -1.512 24.521 11.526 1.00 45.75 107 ARG A C 1
ATOM 854 O O . ARG A 1 107 ? -1.562 25.739 11.383 1.00 45.75 107 ARG A O 1
ATOM 861 N N . ARG A 1 108 ? -0.397 23.818 11.305 1.00 46.53 108 ARG A N 1
ATOM 862 C CA . ARG A 1 108 ? 0.737 24.405 10.592 1.00 46.53 108 ARG A CA 1
ATOM 863 C C . ARG A 1 108 ? 0.224 24.738 9.199 1.00 46.53 108 ARG A C 1
ATOM 865 O O . ARG A 1 108 ? 0.087 23.855 8.356 1.00 46.53 108 ARG A O 1
ATOM 872 N N . ILE A 1 109 ? -0.120 26.006 8.998 1.00 44.59 109 ILE A N 1
ATOM 873 C CA . ILE A 1 109 ? -0.363 26.573 7.683 1.00 44.59 109 ILE A CA 1
ATOM 874 C C . ILE A 1 109 ? 0.937 26.332 6.929 1.00 44.59 109 ILE A C 1
ATOM 876 O O . ILE A 1 109 ? 1.982 26.881 7.272 1.00 44.59 109 ILE A O 1
ATOM 880 N N . ARG A 1 110 ? 0.890 25.420 5.960 1.00 45.47 110 ARG A N 1
ATOM 881 C CA . ARG A 1 110 ? 1.996 25.171 5.047 1.00 45.47 110 ARG A CA 1
ATOM 882 C C . ARG A 1 110 ? 2.133 26.426 4.193 1.00 45.47 110 ARG A C 1
ATOM 884 O O . ARG A 1 110 ? 1.467 26.551 3.168 1.00 45.47 110 ARG A O 1
ATOM 891 N N . THR A 1 111 ? 2.948 27.375 4.640 1.00 46.25 111 THR A N 1
ATOM 892 C CA . THR A 1 111 ? 3.407 28.461 3.784 1.00 46.25 111 THR A CA 1
ATOM 893 C C . THR A 1 111 ? 4.169 27.806 2.636 1.00 46.25 111 THR A C 1
ATOM 895 O O . THR A 1 111 ? 5.094 27.017 2.836 1.00 46.25 111 THR A O 1
ATOM 898 N N . LYS A 1 112 ? 3.694 28.025 1.409 1.00 43.41 112 LYS A N 1
ATOM 899 C CA . LYS A 1 112 ? 4.433 27.651 0.205 1.00 43.41 112 LYS A CA 1
ATOM 900 C C . LYS A 1 112 ? 5.686 28.522 0.187 1.00 43.41 112 LYS A C 1
ATOM 902 O O . LYS A 1 112 ? 5.613 29.684 -0.192 1.00 43.41 112 LYS A O 1
ATOM 907 N N . SER A 1 113 ? 6.807 27.982 0.653 1.00 42.47 113 SER A N 1
ATOM 908 C CA . SER A 1 113 ? 8.107 28.622 0.490 1.00 42.47 113 SER A CA 1
ATOM 909 C C . SER A 1 113 ? 8.482 28.562 -0.986 1.00 42.47 113 SER A C 1
ATOM 911 O O . SER A 1 113 ? 8.959 27.542 -1.478 1.00 42.47 113 SER A O 1
ATOM 913 N N . THR A 1 114 ? 8.208 29.650 -1.698 1.00 43.84 114 THR A N 1
ATOM 914 C CA . THR A 1 114 ? 8.835 29.963 -2.980 1.00 43.84 114 THR A CA 1
ATOM 915 C C . THR A 1 114 ? 10.308 30.236 -2.693 1.00 43.84 114 THR A C 1
ATOM 917 O O . THR A 1 114 ? 10.635 31.226 -2.048 1.00 43.84 114 THR A O 1
ATOM 920 N N . THR A 1 115 ? 11.192 29.331 -3.099 1.00 43.53 115 THR A N 1
ATOM 921 C CA . THR A 1 115 ? 12.651 29.509 -3.073 1.00 43.53 115 THR A CA 1
ATOM 922 C C . THR A 1 115 ? 13.083 30.594 -4.060 1.00 43.53 115 THR A C 1
ATOM 924 O O . THR A 1 115 ? 12.817 30.429 -5.252 1.00 43.53 115 THR A O 1
ATOM 927 N N . PRO A 1 116 ? 13.840 31.623 -3.640 1.00 48.09 116 PRO A N 1
ATOM 928 C CA . PRO A 1 116 ? 14.847 32.235 -4.483 1.00 48.09 116 PRO A CA 1
ATOM 929 C C . PRO A 1 116 ? 16.225 31.644 -4.152 1.00 48.09 116 PRO A C 1
ATOM 931 O O . PRO A 1 116 ? 16.575 31.406 -2.996 1.00 48.09 116 PRO A O 1
ATOM 934 N N . ALA A 1 117 ? 16.990 31.378 -5.203 1.00 48.69 117 ALA A N 1
ATOM 935 C CA . ALA A 1 117 ? 18.395 31.017 -5.137 1.00 48.69 117 ALA A CA 1
ATOM 936 C C . ALA A 1 117 ? 19.234 32.180 -4.573 1.00 48.69 117 ALA A C 1
ATOM 938 O O . ALA A 1 117 ? 18.961 33.332 -4.903 1.00 48.69 117 ALA A O 1
ATOM 939 N N . GLY A 1 118 ? 20.282 31.883 -3.794 1.00 40.94 118 GLY A N 1
ATOM 940 C CA . GLY A 1 118 ? 21.325 32.873 -3.500 1.00 40.94 118 GLY A CA 1
ATOM 941 C C . GLY A 1 118 ? 22.146 32.657 -2.224 1.00 40.94 118 GLY A C 1
ATOM 942 O O . GLY A 1 118 ? 21.728 33.064 -1.151 1.00 40.94 118 GLY A O 1
ATOM 943 N N . SER A 1 119 ? 23.349 32.097 -2.413 1.00 45.00 119 SER A N 1
ATOM 944 C CA . SER A 1 119 ? 24.652 32.504 -1.831 1.00 45.00 119 SER A CA 1
ATOM 945 C C . SER A 1 119 ? 24.891 32.587 -0.303 1.00 45.00 119 SER A C 1
ATOM 947 O O . SER A 1 119 ? 24.411 33.489 0.369 1.00 45.00 119 SER A O 1
ATOM 949 N N . ASN A 1 120 ? 25.773 31.679 0.153 1.00 49.38 120 ASN A N 1
ATOM 950 C CA . ASN A 1 120 ? 26.872 31.741 1.146 1.00 49.38 120 ASN A CA 1
ATOM 951 C C . ASN A 1 120 ? 26.934 32.868 2.201 1.00 49.38 120 ASN A C 1
ATOM 953 O O . ASN A 1 120 ? 26.928 34.040 1.838 1.00 49.38 120 ASN A O 1
ATOM 957 N N . SER A 1 121 ? 27.234 32.499 3.462 1.00 43.91 121 SER A N 1
ATOM 958 C CA . SER A 1 121 ? 28.344 33.039 4.293 1.00 43.91 121 SER A CA 1
ATOM 959 C C . SER A 1 121 ? 28.452 32.323 5.654 1.00 43.91 121 SER A C 1
ATOM 961 O O . SER A 1 121 ? 27.447 32.091 6.324 1.00 43.91 121 SER A O 1
ATOM 963 N N . ASP A 1 122 ? 29.687 32.001 6.041 1.00 44.19 122 ASP A N 1
ATOM 964 C CA . ASP A 1 122 ? 30.125 31.450 7.331 1.00 44.19 122 ASP A CA 1
ATOM 965 C C . ASP A 1 122 ? 29.935 32.413 8.519 1.00 44.19 122 ASP A C 1
ATOM 967 O O . ASP A 1 122 ? 30.087 33.622 8.353 1.00 44.19 122 ASP A O 1
ATOM 971 N N . SER A 1 123 ? 29.765 31.870 9.738 1.00 42.88 123 SER A N 1
ATOM 972 C CA . SER A 1 123 ? 30.682 32.072 10.890 1.00 42.88 123 SER A CA 1
ATOM 973 C C . SER A 1 123 ? 30.034 32.022 12.289 1.00 42.88 123 SER A C 1
ATOM 975 O O . SER A 1 123 ? 29.108 32.756 12.616 1.00 42.88 123 SER A O 1
ATOM 977 N N . THR A 1 124 ? 30.674 31.195 13.128 1.00 39.16 124 THR A N 1
ATOM 978 C CA . THR A 1 124 ? 31.055 31.377 14.549 1.00 39.16 124 THR A CA 1
ATOM 979 C C . THR A 1 124 ? 30.036 31.367 15.706 1.00 39.16 124 THR A C 1
ATOM 981 O O . THR A 1 124 ? 29.317 32.323 15.960 1.00 39.16 124 THR A O 1
ATOM 984 N N . THR A 1 125 ? 30.143 30.282 16.488 1.00 42.22 125 THR A N 1
ATOM 985 C CA . THR A 1 125 ? 30.541 30.209 17.917 1.00 42.22 125 THR A CA 1
ATOM 986 C C . THR A 1 125 ? 29.782 31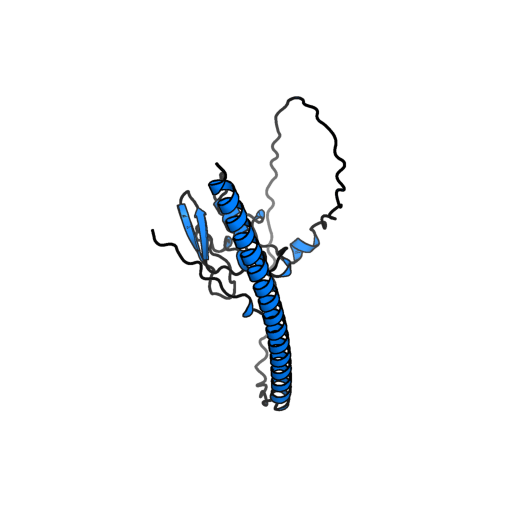.008 18.991 1.00 42.22 125 THR A C 1
ATOM 988 O O . THR A 1 125 ? 29.904 32.221 19.089 1.00 42.22 125 THR A O 1
ATOM 991 N N . SER A 1 126 ? 29.196 30.262 19.943 1.00 39.53 126 SER A N 1
ATOM 992 C CA . SER A 1 126 ? 29.510 30.279 21.392 1.00 39.53 126 SER A CA 1
ATOM 993 C C . SER A 1 126 ? 28.289 30.328 22.330 1.00 39.53 126 SER A C 1
ATOM 995 O O . SER A 1 126 ? 27.388 31.144 22.162 1.00 39.53 126 SER A O 1
ATOM 997 N N . THR A 1 127 ? 28.417 29.569 23.430 1.00 33.47 127 THR A N 1
ATOM 998 C CA . THR A 1 127 ? 27.944 29.859 24.808 1.00 33.47 127 THR A CA 1
ATOM 999 C C . THR A 1 127 ? 26.803 28.982 25.369 1.00 33.47 127 THR A C 1
ATOM 1001 O O . THR A 1 127 ? 25.623 29.179 25.105 1.00 33.47 127 THR A O 1
ATOM 1004 N N . SER A 1 128 ? 27.210 28.015 26.201 1.00 42.50 128 SER A N 1
ATOM 1005 C CA . SER A 1 128 ? 26.473 27.256 27.243 1.00 42.50 128 SER A CA 1
ATOM 1006 C C . SER A 1 128 ? 26.069 28.147 28.456 1.00 42.50 128 SER A C 1
ATOM 1008 O O . SER A 1 128 ? 26.582 29.261 28.520 1.00 42.50 128 SER A O 1
ATOM 1010 N N . PRO A 1 129 ? 25.424 27.675 29.563 1.00 57.34 129 PRO A N 1
ATOM 1011 C CA . PRO A 1 129 ? 24.353 26.684 29.812 1.00 57.34 129 PRO A CA 1
ATOM 1012 C C . PRO A 1 129 ? 23.216 27.266 30.750 1.00 57.34 129 PRO A C 1
ATOM 1014 O O . PRO A 1 129 ? 22.810 28.394 30.493 1.00 57.34 129 PRO A O 1
ATOM 1017 N N . PRO A 1 130 ? 22.593 26.558 31.743 1.00 67.00 130 PRO A N 1
ATOM 1018 C CA . PRO A 1 130 ? 21.131 26.398 31.905 1.00 67.00 130 PRO A CA 1
ATOM 1019 C C . PRO A 1 130 ? 20.516 27.178 33.103 1.00 67.00 130 PRO A C 1
ATOM 1021 O O . PRO A 1 130 ? 21.228 27.890 33.810 1.00 67.00 130 PRO A O 1
ATOM 1024 N N . PRO A 1 131 ? 19.212 26.994 33.418 1.00 55.66 131 PRO A N 1
ATOM 1025 C CA . PRO A 1 131 ? 18.924 26.569 34.795 1.00 55.66 131 PRO A CA 1
ATOM 1026 C C . PRO A 1 131 ? 17.754 25.585 34.990 1.00 55.66 131 PRO A C 1
ATOM 1028 O O . PRO A 1 131 ? 16.836 25.429 34.187 1.00 55.66 131 PRO A O 1
ATOM 1031 N N . THR A 1 132 ? 17.844 24.941 36.150 1.00 53.19 132 THR A N 1
ATOM 1032 C CA . THR A 1 132 ? 16.910 24.055 36.843 1.00 53.19 132 THR A CA 1
ATOM 1033 C C . THR A 1 132 ? 15.657 24.788 37.334 1.00 53.19 132 THR A C 1
ATOM 1035 O O . THR A 1 132 ? 15.720 25.952 37.720 1.00 53.19 132 THR A O 1
ATOM 1038 N N . SER A 1 133 ? 14.520 24.088 37.437 1.00 52.75 133 SER A N 1
ATOM 1039 C CA . SER A 1 133 ? 13.466 24.502 38.371 1.00 52.75 133 SER A CA 1
ATOM 1040 C C . SER A 1 133 ? 12.634 23.325 38.878 1.00 52.75 133 SER A C 1
ATOM 1042 O O . SER A 1 133 ? 12.050 22.559 38.115 1.00 52.75 133 SER A O 1
ATOM 1044 N N . LYS A 1 134 ? 12.625 23.211 40.208 1.00 47.53 134 LYS A N 1
ATOM 1045 C CA . LYS A 1 134 ? 11.767 22.369 41.043 1.00 47.53 134 LYS A CA 1
ATOM 1046 C C . LYS A 1 134 ? 10.379 23.015 41.157 1.00 47.53 134 LYS A C 1
ATOM 1048 O O . LYS A 1 134 ? 10.298 24.203 41.456 1.00 47.53 134 LYS A O 1
ATOM 1053 N N . ARG A 1 135 ? 9.298 22.233 41.089 1.00 47.00 135 ARG A N 1
ATOM 1054 C CA . ARG A 1 135 ? 8.003 22.552 41.734 1.00 47.00 135 ARG A CA 1
ATOM 1055 C C . ARG A 1 135 ? 7.208 21.250 41.888 1.00 47.00 135 ARG A C 1
ATOM 1057 O O . ARG A 1 135 ? 6.947 20.589 40.895 1.00 47.00 135 ARG A O 1
ATOM 1064 N N . LYS A 1 136 ? 7.193 20.689 43.099 1.00 46.00 136 LYS A N 1
ATOM 1065 C CA . LYS A 1 136 ? 6.189 20.837 44.175 1.00 46.00 136 LYS A CA 1
ATOM 1066 C C . LYS A 1 136 ? 4.886 20.087 43.872 1.00 46.00 136 LYS A C 1
ATOM 1068 O O . LYS A 1 136 ? 4.135 20.460 42.982 1.00 46.00 136 LYS A O 1
ATOM 1073 N N . SER A 1 137 ? 4.713 19.034 44.658 1.00 49.47 137 SER A N 1
ATOM 1074 C CA . SER A 1 137 ? 3.513 18.262 44.946 1.00 49.47 137 SER A CA 1
ATOM 1075 C C . SER A 1 137 ? 2.347 19.153 45.374 1.00 49.47 137 SER A C 1
ATOM 1077 O O . SER A 1 137 ? 2.582 20.116 46.100 1.00 49.47 137 SER A O 1
ATOM 1079 N N . ASP A 1 138 ? 1.127 18.763 45.006 1.00 46.06 138 ASP A N 1
ATOM 1080 C CA . ASP A 1 138 ? -0.079 19.023 45.794 1.00 46.06 138 ASP A CA 1
ATOM 1081 C C . ASP A 1 138 ? -1.045 17.834 45.664 1.00 46.06 138 ASP A C 1
ATOM 1083 O O . ASP A 1 138 ? -1.201 17.227 44.600 1.00 46.06 138 ASP A O 1
ATOM 1087 N N . GLU A 1 139 ? -1.604 17.476 46.814 1.00 39.44 139 GLU A N 1
ATOM 1088 C CA . GLU A 1 139 ? -2.486 16.353 47.117 1.00 39.44 139 GLU A CA 1
ATOM 1089 C C . GLU A 1 139 ? -3.950 16.615 46.705 1.00 39.44 139 GLU A C 1
ATOM 1091 O O . GLU A 1 139 ? -4.416 17.735 46.858 1.00 39.44 139 GLU A O 1
ATOM 1096 N N . GLN A 1 140 ? -4.653 15.538 46.290 1.00 43.72 140 GLN A N 1
ATOM 1097 C CA . GLN A 1 140 ? -6.083 15.169 46.515 1.00 43.72 140 GLN A CA 1
ATOM 1098 C C . GLN A 1 140 ? -7.238 16.195 46.256 1.00 43.72 140 GLN A C 1
ATOM 1100 O O . GLN A 1 140 ? -6.993 17.386 46.162 1.00 43.72 140 GLN A O 1
ATOM 1105 N N . PRO A 1 141 ? -8.541 15.798 46.148 1.00 52.16 141 PRO A N 1
ATOM 1106 C CA . PRO A 1 141 ? -9.166 14.509 46.465 1.00 52.16 141 PRO A CA 1
ATOM 1107 C C . PRO A 1 141 ? -10.120 13.910 45.398 1.00 52.16 141 PRO A C 1
ATOM 1109 O O . PRO A 1 141 ? -10.553 14.516 44.423 1.00 52.16 141 PRO A O 1
ATOM 1112 N N . SER A 1 142 ? -10.473 12.661 45.690 1.00 51.50 142 SER A N 1
ATOM 1113 C CA . SER A 1 142 ? -11.606 11.847 45.244 1.00 51.50 142 SER A CA 1
ATOM 1114 C C . SER A 1 142 ? -12.945 12.565 45.011 1.00 51.50 142 SER A C 1
ATOM 1116 O O . SER A 1 142 ? -13.432 13.273 45.891 1.00 51.50 142 SER A O 1
ATOM 1118 N N . SER A 1 143 ? -13.647 12.198 43.931 1.00 42.84 143 SER A N 1
ATOM 1119 C CA . SER A 1 143 ? -15.114 12.110 43.945 1.00 42.84 143 SER A CA 1
ATOM 1120 C C . SER A 1 143 ? -15.628 11.083 42.935 1.00 42.84 143 SER A C 1
ATOM 1122 O O . SER A 1 143 ? -15.652 11.296 41.724 1.00 42.84 143 SER A O 1
ATOM 1124 N N . SER A 1 144 ? -16.029 9.940 43.482 1.00 52.19 144 SER A N 1
ATOM 1125 C CA . SER A 1 144 ? -16.766 8.871 42.825 1.00 52.19 144 SER A CA 1
ATOM 1126 C C . SER A 1 144 ? -18.168 9.333 42.424 1.00 52.19 144 SER A C 1
ATOM 1128 O O . SER A 1 144 ? -18.951 9.749 43.277 1.00 52.19 144 SER A O 1
ATOM 1130 N N . ARG A 1 145 ? -18.550 9.134 41.158 1.00 42.78 145 ARG A N 1
ATOM 1131 C CA . ARG A 1 145 ? -19.960 8.961 40.769 1.00 42.78 145 ARG A CA 1
ATOM 1132 C C . ARG A 1 145 ? -20.095 7.765 39.834 1.00 42.78 145 ARG A C 1
ATOM 1134 O O . ARG A 1 145 ? -20.022 7.882 38.618 1.00 42.78 145 ARG A O 1
ATOM 1141 N N . ASN A 1 146 ? -20.307 6.606 40.454 1.00 47.59 146 ASN A N 1
ATOM 1142 C CA . ASN A 1 146 ? -20.829 5.406 39.811 1.00 47.59 146 ASN A CA 1
ATOM 1143 C C . ASN A 1 146 ? -22.293 5.657 39.422 1.00 47.59 146 ASN A C 1
ATOM 1145 O O . ASN A 1 146 ? -23.188 5.524 40.256 1.00 47.59 146 ASN A O 1
ATOM 1149 N N . ILE A 1 147 ? -22.546 6.011 38.163 1.00 47.62 147 ILE A N 1
ATOM 1150 C CA . ILE A 1 147 ? -23.890 5.942 37.581 1.00 47.62 147 ILE A CA 1
ATOM 1151 C C . ILE A 1 147 ? -23.966 4.615 36.834 1.00 47.62 147 ILE A C 1
ATOM 1153 O O . ILE A 1 147 ? -23.509 4.488 35.703 1.00 47.62 147 ILE A O 1
ATOM 1157 N N . ARG A 1 148 ? -24.504 3.602 37.516 1.00 46.91 148 ARG A N 1
ATOM 1158 C CA . ARG A 1 148 ? -24.831 2.290 36.955 1.00 46.91 148 ARG A CA 1
ATOM 1159 C C . ARG A 1 148 ? -26.012 2.473 35.989 1.00 46.91 148 ARG A C 1
ATOM 1161 O O . ARG A 1 148 ? -27.104 2.789 36.470 1.00 46.91 148 ARG A O 1
ATOM 1168 N N . PRO A 1 149 ? -25.851 2.292 34.665 1.00 51.09 149 PRO A N 1
ATOM 1169 C CA . PRO A 1 149 ? -26.991 2.295 33.761 1.00 51.09 149 PRO A CA 1
ATOM 1170 C C . PRO A 1 149 ? -27.861 1.083 34.102 1.00 51.09 149 PRO A C 1
ATOM 1172 O O . PRO A 1 149 ? -27.374 -0.049 34.165 1.00 51.09 149 PRO A O 1
ATOM 1175 N N . LYS A 1 150 ? -29.145 1.318 34.383 1.00 50.72 150 LYS A N 1
ATOM 1176 C CA . LYS A 1 150 ? -30.137 0.249 34.509 1.00 50.72 150 LYS A CA 1
ATOM 1177 C C . LYS A 1 150 ? -30.238 -0.443 33.150 1.00 50.72 150 LYS A C 1
ATOM 1179 O O . LYS A 1 150 ? -30.719 0.157 32.196 1.00 50.72 150 LYS A O 1
ATOM 1184 N N . LEU A 1 151 ? -29.777 -1.690 33.087 1.00 47.88 151 LEU A N 1
ATOM 1185 C CA . LEU A 1 151 ? -30.102 -2.638 32.026 1.00 47.88 151 LEU A CA 1
ATOM 1186 C C . LEU A 1 151 ? -31.624 -2.825 32.032 1.00 47.88 151 LEU A C 1
ATOM 1188 O O . LEU A 1 151 ? -32.160 -3.564 32.857 1.00 47.88 151 LEU A O 1
ATOM 1192 N N . GLN A 1 152 ? -32.318 -2.077 31.174 1.00 51.62 152 GLN A N 1
ATOM 1193 C CA . GLN A 1 152 ? -33.699 -2.369 30.819 1.00 51.62 152 GLN A CA 1
ATOM 1194 C C . GLN A 1 152 ? -33.698 -3.647 29.986 1.00 51.62 152 GLN A C 1
ATOM 1196 O O . GLN A 1 152 ? -32.916 -3.809 29.051 1.00 51.62 152 GLN A O 1
ATOM 1201 N N . SER A 1 153 ? -34.527 -4.580 30.430 1.00 54.25 153 SER A N 1
ATOM 1202 C CA . SER A 1 153 ? -34.739 -5.903 29.874 1.00 54.25 153 SER A CA 1
ATOM 1203 C C . SER A 1 153 ? -35.093 -5.845 28.393 1.00 54.25 153 SER A C 1
ATOM 1205 O O . SER A 1 153 ? -36.053 -5.190 28.010 1.00 54.25 153 SER A O 1
ATOM 1207 N N . ASN A 1 154 ? -34.293 -6.580 27.628 1.00 53.03 154 ASN A N 1
ATOM 1208 C CA . ASN A 1 154 ? -34.466 -7.040 26.257 1.00 53.03 154 ASN A CA 1
ATOM 1209 C C . ASN A 1 154 ? -35.922 -7.082 25.760 1.00 53.03 154 ASN A C 1
ATOM 1211 O O . ASN A 1 154 ? -36.640 -8.049 26.017 1.00 53.03 154 ASN A O 1
ATOM 1215 N N . ASP A 1 155 ? -36.292 -6.098 24.942 1.00 50.62 155 ASP A N 1
ATOM 1216 C CA . ASP A 1 155 ? -37.294 -6.309 23.905 1.00 50.62 155 ASP A CA 1
ATOM 1217 C C . ASP A 1 155 ? -36.673 -7.248 22.865 1.00 50.62 155 ASP A C 1
ATOM 1219 O O . ASP A 1 155 ? -35.661 -6.932 22.231 1.00 50.62 155 ASP A O 1
ATOM 1223 N N . ILE A 1 156 ? -37.247 -8.441 22.726 1.00 60.16 156 ILE A N 1
ATOM 1224 C CA . ILE A 1 156 ? -36.926 -9.369 21.643 1.00 60.16 156 ILE A CA 1
ATOM 1225 C C . ILE A 1 156 ? -37.458 -8.718 20.364 1.00 60.16 156 ILE A C 1
ATOM 1227 O O . ILE A 1 156 ? -38.614 -8.888 19.991 1.00 60.16 156 ILE A O 1
ATOM 1231 N N . ILE A 1 157 ? -36.620 -7.904 19.722 1.00 61.97 157 ILE A N 1
ATOM 1232 C CA . ILE A 1 157 ? -36.880 -7.398 18.378 1.00 61.97 157 ILE A CA 1
ATOM 1233 C C . ILE A 1 157 ? -36.764 -8.610 17.455 1.00 61.97 157 ILE A C 1
ATOM 1235 O O . ILE A 1 157 ? -35.664 -9.018 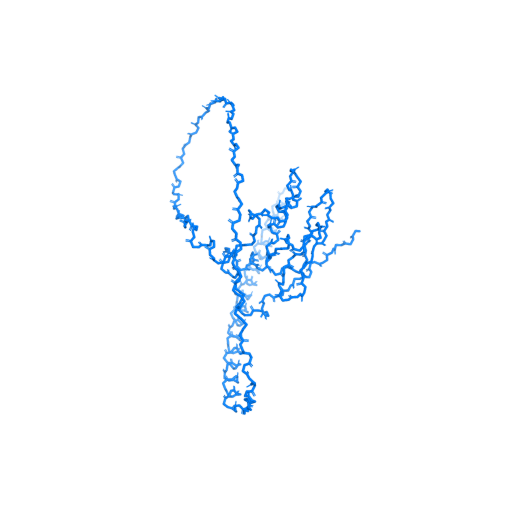17.077 1.00 61.97 157 ILE A O 1
ATOM 1239 N N . GLU A 1 158 ? -37.902 -9.217 17.118 1.00 59.94 158 GLU A N 1
ATOM 1240 C CA . GLU A 1 158 ? -37.987 -10.157 16.007 1.00 59.94 158 GLU A CA 1
ATOM 1241 C C . GLU A 1 158 ? -37.593 -9.409 14.731 1.00 59.94 158 GLU A C 1
ATOM 1243 O O . GLU A 1 158 ? -38.359 -8.646 14.139 1.00 59.94 158 GLU A O 1
ATOM 1248 N N . CYS A 1 159 ? -36.337 -9.593 14.329 1.00 53.81 159 CYS A N 1
ATOM 1249 C CA . CYS A 1 159 ? -35.813 -9.136 13.055 1.00 53.81 159 CYS A CA 1
ATOM 1250 C C . CYS A 1 159 ? -36.505 -9.916 11.935 1.00 53.81 159 CYS A C 1
ATOM 1252 O O . CYS A 1 159 ? -35.976 -10.914 11.445 1.00 53.81 159 CYS A O 1
ATOM 1254 N N . VAL A 1 160 ? -37.685 -9.456 11.518 1.00 67.81 160 VAL A N 1
ATOM 1255 C CA . VAL A 1 160 ? -38.340 -9.962 10.313 1.00 67.81 160 VAL A CA 1
ATOM 1256 C C . VAL A 1 160 ? -37.375 -9.732 9.139 1.00 67.81 160 VAL A C 1
ATOM 1258 O O . VAL A 1 160 ? -36.945 -8.591 8.915 1.00 67.81 160 VAL A O 1
ATOM 1261 N N . PRO A 1 161 ? -36.967 -10.787 8.410 1.00 62.31 161 PRO A N 1
ATOM 1262 C CA . PRO A 1 161 ? -36.043 -10.656 7.297 1.00 62.31 161 PRO A CA 1
ATOM 1263 C C . PRO A 1 161 ? -36.693 -9.795 6.215 1.00 62.31 161 PRO A C 1
ATOM 1265 O O . PRO A 1 161 ? -37.637 -10.193 5.541 1.00 62.31 161 PRO A O 1
ATOM 1268 N N . ASN A 1 162 ? -36.187 -8.571 6.093 1.00 70.50 162 ASN A N 1
ATOM 1269 C CA . ASN A 1 162 ? -36.700 -7.581 5.167 1.00 70.50 162 ASN A CA 1
ATOM 1270 C C . ASN A 1 162 ? -36.278 -7.969 3.739 1.00 70.50 162 ASN A C 1
ATOM 1272 O O . ASN A 1 162 ? -35.127 -7.758 3.345 1.00 70.50 162 ASN A O 1
ATOM 1276 N N . THR A 1 163 ? -37.199 -8.580 2.990 1.00 75.88 163 THR A N 1
ATOM 1277 C CA . THR A 1 163 ? -37.006 -9.075 1.616 1.00 75.88 163 THR A CA 1
ATOM 1278 C C . THR A 1 163 ? -36.538 -7.986 0.650 1.00 75.88 163 THR A C 1
ATOM 1280 O O . THR A 1 163 ? -35.822 -8.282 -0.308 1.00 75.88 163 THR A O 1
ATOM 1283 N N . ASP A 1 164 ? -36.826 -6.717 0.948 1.00 82.31 164 ASP A N 1
ATOM 1284 C CA . ASP A 1 164 ? -36.402 -5.576 0.132 1.00 82.31 164 ASP A CA 1
ATOM 1285 C C . ASP A 1 164 ? -34.881 -5.370 0.158 1.00 82.31 164 ASP A C 1
ATOM 1287 O O . ASP A 1 164 ? -34.289 -4.895 -0.816 1.00 82.31 164 ASP A O 1
ATOM 1291 N N . LYS A 1 165 ? -34.203 -5.801 1.233 1.00 86.81 165 LYS A N 1
ATOM 1292 C CA . LYS A 1 165 ? -32.738 -5.703 1.339 1.00 86.81 165 LYS A CA 1
ATOM 1293 C C . LYS A 1 165 ? -32.028 -6.549 0.285 1.00 86.81 165 LYS A C 1
ATOM 1295 O O . LYS A 1 165 ? -30.987 -6.134 -0.220 1.00 86.81 165 LYS A O 1
ATOM 1300 N N . LEU A 1 166 ? -32.589 -7.701 -0.087 1.00 87.81 166 LEU A N 1
ATOM 1301 C CA . LEU A 1 166 ? -31.969 -8.591 -1.072 1.00 87.81 166 LEU A CA 1
ATOM 1302 C C . LEU A 1 166 ? -31.950 -7.955 -2.470 1.00 87.81 166 LEU A C 1
ATOM 1304 O O . LEU A 1 166 ? -30.948 -8.038 -3.181 1.00 87.81 166 LEU A O 1
ATOM 1308 N N . ALA A 1 167 ? -33.030 -7.266 -2.846 1.00 90.69 167 ALA A N 1
ATOM 1309 C CA . ALA A 1 167 ? -33.114 -6.557 -4.120 1.00 90.69 167 ALA A CA 1
ATOM 1310 C C . ALA A 1 167 ? -32.116 -5.388 -4.194 1.00 90.69 167 ALA A C 1
ATOM 1312 O O . ALA A 1 167 ? -31.475 -5.183 -5.230 1.00 90.69 167 ALA A O 1
ATOM 1313 N N . VAL A 1 168 ? -31.941 -4.653 -3.089 1.00 92.31 168 VAL A N 1
ATOM 1314 C CA . VAL A 1 168 ? -30.954 -3.564 -2.992 1.00 92.31 168 VAL A CA 1
ATOM 1315 C C . VAL A 1 168 ? -29.531 -4.103 -3.137 1.00 92.31 168 VAL A C 1
ATOM 1317 O O . VAL A 1 168 ? -28.775 -3.585 -3.960 1.00 92.31 168 VAL A O 1
ATOM 1320 N N . LEU A 1 169 ? -29.191 -5.177 -2.418 1.00 91.56 169 LEU A N 1
ATOM 1321 C CA . LEU A 1 169 ? -27.865 -5.800 -2.488 1.00 91.56 169 LEU A CA 1
ATOM 1322 C C . LEU A 1 169 ? -27.546 -6.329 -3.889 1.00 91.56 169 LEU A C 1
ATOM 1324 O O . LEU A 1 169 ? -26.439 -6.127 -4.385 1.00 91.56 169 LEU A O 1
ATOM 1328 N N . LYS A 1 170 ? -28.522 -6.936 -4.575 1.00 95.62 170 LYS A N 1
ATOM 1329 C CA . LYS A 1 170 ? -28.337 -7.404 -5.957 1.00 95.62 170 LYS A CA 1
ATOM 1330 C C . LYS A 1 170 ? -28.022 -6.250 -6.912 1.00 95.62 170 LYS A C 1
ATOM 1332 O O . LYS A 1 170 ? -27.074 -6.326 -7.687 1.00 95.62 170 LYS A O 1
ATOM 1337 N N . LYS A 1 171 ? -28.766 -5.144 -6.809 1.00 96.62 171 LYS A N 1
ATOM 1338 C CA . LYS A 1 171 ? -28.534 -3.944 -7.629 1.00 96.62 171 LYS A CA 1
ATOM 1339 C C . LYS A 1 171 ? -27.171 -3.306 -7.350 1.00 96.62 171 LYS A C 1
ATOM 1341 O O . LYS A 1 171 ? -26.551 -2.748 -8.259 1.00 96.62 171 LYS A O 1
ATOM 1346 N N . GLU A 1 172 ? -26.716 -3.353 -6.102 1.00 96.56 172 GLU A N 1
ATOM 1347 C CA . GLU A 1 172 ? -25.387 -2.881 -5.723 1.00 96.56 172 GLU A CA 1
ATOM 1348 C C . GLU A 1 172 ? -24.280 -3.780 -6.286 1.00 96.56 172 GLU A C 1
ATOM 1350 O O . GLU A 1 172 ? -23.337 -3.251 -6.877 1.00 96.56 172 GLU A O 1
ATOM 1355 N N . SER A 1 173 ? -24.442 -5.105 -6.216 1.00 97.50 173 SER A N 1
ATOM 1356 C CA . SER A 1 173 ? -23.534 -6.075 -6.847 1.00 97.50 173 SER A CA 1
ATOM 1357 C C . SER A 1 173 ? -23.386 -5.808 -8.346 1.00 97.50 173 SER A C 1
ATOM 1359 O O . SER A 1 173 ? -22.280 -5.546 -8.814 1.00 97.50 173 SER A O 1
ATOM 1361 N N . ASP A 1 174 ? -24.500 -5.707 -9.081 1.00 97.81 174 ASP A N 1
ATOM 1362 C CA . ASP A 1 174 ? -24.485 -5.436 -10.528 1.00 97.81 174 ASP A CA 1
ATOM 1363 C C . ASP A 1 174 ? -23.775 -4.110 -10.869 1.00 97.81 174 ASP A C 1
ATOM 1365 O O . ASP A 1 174 ? -23.151 -3.946 -11.925 1.00 97.81 174 ASP A O 1
ATOM 1369 N N . ARG A 1 175 ? -23.880 -3.109 -9.983 1.00 97.94 175 ARG A N 1
ATOM 1370 C CA . ARG A 1 175 ? -23.202 -1.816 -10.144 1.00 97.94 175 ARG A CA 1
ATOM 1371 C C . ARG A 1 175 ? -21.696 -1.943 -9.922 1.00 97.94 175 ARG A C 1
ATOM 1373 O O . ARG A 1 175 ? -20.935 -1.250 -10.606 1.00 97.94 175 ARG A O 1
ATOM 1380 N N . LEU A 1 176 ? -21.273 -2.759 -8.961 1.00 96.50 176 LEU A N 1
ATOM 1381 C CA . LEU A 1 176 ? -19.863 -3.032 -8.695 1.00 96.50 176 LEU A CA 1
ATOM 1382 C C . LEU A 1 176 ? -19.236 -3.828 -9.839 1.00 96.50 176 LEU A C 1
ATOM 1384 O O . LEU A 1 176 ? -18.184 -3.413 -10.324 1.00 96.50 176 LEU A O 1
ATOM 1388 N N . ASP A 1 177 ? -19.923 -4.841 -10.366 1.00 97.81 177 ASP A N 1
ATOM 1389 C CA . ASP A 1 177 ? -19.443 -5.640 -11.502 1.00 97.81 177 ASP A CA 1
ATOM 1390 C C . ASP A 1 177 ? -19.228 -4.777 -12.749 1.00 97.81 177 ASP A C 1
ATOM 1392 O O . ASP A 1 177 ? -18.170 -4.811 -13.380 1.00 97.81 177 ASP A O 1
ATOM 1396 N N . LYS A 1 178 ? -20.171 -3.875 -13.052 1.00 98.12 178 LYS A N 1
ATOM 1397 C CA . LYS A 1 178 ? -20.008 -2.902 -14.149 1.00 98.12 178 LYS A CA 1
ATOM 1398 C C . LYS A 1 178 ? -18.817 -1.963 -13.945 1.00 98.12 178 LYS A C 1
ATOM 1400 O O . LYS A 1 178 ? -18.156 -1.584 -14.914 1.00 98.12 178 LYS A O 1
ATOM 1405 N N . LYS A 1 179 ? -18.545 -1.542 -12.704 1.00 97.44 179 LYS A N 1
ATOM 1406 C CA . LYS A 1 179 ? -17.372 -0.706 -12.391 1.00 97.44 179 LYS A CA 1
ATOM 1407 C C . LYS A 1 179 ? -16.072 -1.492 -12.543 1.00 97.44 179 LYS A C 1
ATOM 1409 O O . LYS A 1 179 ? -15.108 -0.926 -13.059 1.00 97.44 179 LYS A O 1
ATOM 1414 N N . LEU A 1 180 ? -16.053 -2.748 -12.102 1.00 97.62 180 LEU A N 1
ATOM 1415 C CA . LEU A 1 180 ? -14.910 -3.648 -12.221 1.00 97.62 180 LEU A CA 1
ATOM 1416 C C . LEU A 1 180 ? -14.563 -3.873 -13.696 1.00 97.62 180 LEU A C 1
ATOM 1418 O O . LEU A 1 180 ? -13.430 -3.632 -14.100 1.00 97.62 180 LEU A O 1
ATOM 1422 N N . GLU A 1 181 ? -15.559 -4.204 -14.517 1.00 98.31 181 GLU A N 1
ATOM 1423 C CA . GLU A 1 181 ? -15.379 -4.449 -15.951 1.00 98.31 181 GLU A CA 1
ATOM 1424 C C . GLU A 1 181 ? -14.859 -3.204 -16.687 1.00 98.31 181 GLU A C 1
ATOM 1426 O O . GLU A 1 181 ? -13.970 -3.282 -17.535 1.00 98.31 181 GLU A O 1
ATOM 1431 N N . LYS A 1 182 ? -15.350 -2.013 -16.319 1.00 98.00 182 LYS A N 1
ATOM 1432 C CA . LYS A 1 182 ? -14.842 -0.749 -16.874 1.00 98.00 182 LYS A CA 1
ATOM 1433 C C . LYS A 1 182 ? -13.383 -0.486 -16.489 1.00 98.00 182 LYS A C 1
ATOM 1435 O O . LYS A 1 182 ? -12.631 0.019 -17.320 1.00 98.00 182 LYS A O 1
ATOM 1440 N N . LYS A 1 183 ? -12.987 -0.785 -15.246 1.00 97.25 183 LYS A N 1
ATOM 1441 C CA . LYS A 1 183 ? -11.589 -0.651 -14.803 1.00 97.25 183 LYS A CA 1
ATOM 1442 C C . LYS A 1 183 ? -10.685 -1.631 -15.541 1.00 97.25 183 LYS A C 1
ATOM 1444 O O . LYS A 1 183 ? -9.688 -1.193 -16.100 1.00 97.25 183 LYS A O 1
ATOM 1449 N N . LYS A 1 184 ? -11.100 -2.896 -15.642 1.00 98.12 184 LYS A N 1
ATOM 1450 C CA . LYS A 1 184 ? -10.370 -3.944 -16.362 1.00 98.12 184 LYS A CA 1
ATOM 1451 C C . LYS A 1 184 ? -10.098 -3.554 -17.816 1.00 98.12 184 LYS A C 1
ATOM 1453 O O . LYS A 1 184 ? -8.959 -3.598 -18.254 1.00 98.12 184 LYS A O 1
ATOM 1458 N N . LYS A 1 185 ? -11.113 -3.060 -18.535 1.00 98.31 185 LYS A N 1
ATOM 1459 C CA . LYS A 1 185 ? -10.945 -2.576 -19.919 1.00 98.31 185 LYS A CA 1
ATOM 1460 C C . LYS A 1 185 ? -9.990 -1.390 -20.042 1.00 98.31 185 LYS A C 1
ATOM 1462 O O . LYS A 1 185 ? -9.322 -1.251 -21.062 1.00 98.31 185 LYS A O 1
ATOM 1467 N N . LYS A 1 186 ? -9.950 -0.513 -19.034 1.00 98.19 186 LYS A N 1
ATOM 1468 C CA . LYS A 1 186 ? -9.018 0.619 -19.011 1.00 98.19 186 LYS A CA 1
ATOM 1469 C C . LYS A 1 186 ? -7.580 0.134 -18.815 1.00 98.19 186 LYS A C 1
ATOM 1471 O O . LYS A 1 186 ? -6.711 0.559 -19.564 1.00 98.19 186 LYS A O 1
ATOM 1476 N N . GLU A 1 187 ? -7.359 -0.760 -17.856 1.00 98.12 187 GLU A N 1
ATOM 1477 C CA . GLU A 1 187 ? -6.045 -1.363 -17.596 1.00 98.12 187 GLU A CA 1
ATOM 1478 C C . GLU A 1 187 ? -5.554 -2.173 -18.807 1.00 98.12 187 GLU A C 1
ATOM 1480 O O . GLU A 1 187 ? -4.407 -2.043 -19.211 1.00 98.12 187 GLU A O 1
ATOM 1485 N N . GLU A 1 188 ? -6.432 -2.926 -19.473 1.00 98.56 188 GLU A N 1
ATOM 1486 C CA . GLU A 1 188 ? -6.100 -3.677 -20.693 1.00 98.56 188 GLU A CA 1
ATOM 1487 C C . GLU A 1 188 ? -5.757 -2.770 -21.891 1.00 98.56 188 GLU A C 1
ATOM 1489 O O . GLU A 1 188 ? -4.949 -3.126 -22.747 1.00 98.56 188 GLU A O 1
ATOM 1494 N N . ALA A 1 189 ? -6.362 -1.584 -21.983 1.00 98.31 189 ALA A N 1
ATOM 1495 C CA . ALA A 1 189 ? -5.971 -0.593 -22.984 1.00 98.31 189 ALA A CA 1
ATOM 1496 C C . ALA A 1 189 ? -4.591 0.012 -22.682 1.00 98.31 189 ALA A C 1
ATOM 1498 O O . ALA A 1 189 ? -3.797 0.185 -23.600 1.00 98.31 189 ALA A O 1
ATOM 1499 N N . GLU A 1 190 ? -4.299 0.288 -21.409 1.00 98.44 190 GLU A N 1
ATOM 1500 C CA . GLU A 1 190 ? -2.998 0.801 -20.962 1.00 98.44 190 GLU A CA 1
ATOM 1501 C C . GLU A 1 190 ? -1.875 -0.221 -21.181 1.00 98.44 190 GLU A C 1
ATOM 1503 O O . GLU A 1 190 ? -0.811 0.136 -21.674 1.00 98.44 190 GLU A O 1
ATOM 1508 N N . ILE A 1 191 ? -2.133 -1.506 -20.914 1.00 98.06 191 ILE A N 1
ATOM 1509 C CA . ILE A 1 191 ? -1.181 -2.590 -21.199 1.00 98.06 191 ILE A CA 1
ATOM 1510 C C . ILE A 1 191 ? -0.855 -2.651 -22.694 1.00 98.06 191 ILE A C 1
ATOM 1512 O O . ILE A 1 191 ? 0.319 -2.685 -23.047 1.00 98.06 191 ILE A O 1
ATOM 1516 N N . ARG A 1 192 ? -1.863 -2.596 -23.575 1.00 98.56 192 ARG A N 1
ATOM 1517 C CA . ARG A 1 192 ? -1.639 -2.620 -25.032 1.00 98.56 192 ARG A CA 1
ATOM 1518 C C . ARG A 1 192 ? -0.825 -1.429 -25.536 1.00 98.56 192 ARG A C 1
ATOM 1520 O O . ARG A 1 192 ? -0.011 -1.591 -26.439 1.00 98.56 192 ARG A O 1
ATOM 1527 N N . ASP A 1 193 ? -1.037 -0.247 -24.963 1.00 98.62 193 ASP A N 1
ATOM 1528 C CA . ASP A 1 193 ? -0.248 0.942 -25.302 1.00 98.62 193 ASP A CA 1
ATOM 1529 C C . ASP A 1 193 ? 1.222 0.769 -24.891 1.00 98.62 193 ASP A C 1
ATOM 1531 O O . ASP A 1 193 ? 2.129 0.984 -25.695 1.00 98.62 193 ASP A O 1
ATOM 1535 N N . LEU A 1 194 ? 1.466 0.281 -23.670 1.00 98.44 194 LEU A N 1
ATOM 1536 C CA . LEU A 1 194 ? 2.817 -0.010 -23.184 1.00 98.44 194 LEU A CA 1
ATOM 1537 C C . LEU A 1 194 ? 3.512 -1.108 -24.003 1.00 98.44 194 LEU A C 1
ATOM 1539 O O . LEU A 1 194 ? 4.703 -0.994 -24.284 1.00 98.44 194 LEU A O 1
ATOM 1543 N N . GLU A 1 195 ? 2.790 -2.151 -24.415 1.00 98.56 195 GLU A N 1
ATOM 1544 C CA . GLU A 1 195 ? 3.319 -3.200 -25.297 1.00 98.56 195 GLU A CA 1
ATOM 1545 C C . GLU A 1 195 ? 3.750 -2.636 -26.657 1.00 98.56 195 GLU A C 1
ATOM 1547 O O . GLU A 1 195 ? 4.822 -2.994 -27.146 1.00 98.56 195 GLU A O 1
ATOM 1552 N N . SER A 1 196 ? 2.977 -1.703 -27.228 1.00 98.62 196 SER A N 1
ATOM 1553 C CA . SER A 1 196 ? 3.355 -1.000 -28.461 1.00 98.62 196 SER A CA 1
ATOM 1554 C C . SER A 1 196 ? 4.645 -0.196 -28.280 1.00 98.62 196 SER A C 1
ATOM 1556 O O . SER A 1 196 ? 5.560 -0.314 -29.092 1.00 98.62 196 SER A O 1
ATOM 1558 N N . GLN A 1 197 ? 4.762 0.569 -27.188 1.00 98.62 197 GLN A N 1
ATOM 1559 C CA . GLN A 1 197 ? 5.967 1.360 -26.898 1.00 98.62 197 GLN A CA 1
ATOM 1560 C C . GLN A 1 197 ? 7.211 0.478 -26.715 1.00 98.62 197 GLN A C 1
ATOM 1562 O O . GLN A 1 197 ? 8.310 0.839 -27.140 1.00 98.62 197 GLN A O 1
ATOM 1567 N N . ILE A 1 198 ? 7.053 -0.688 -26.080 1.00 98.31 198 ILE A N 1
ATOM 1568 C CA . ILE A 1 198 ? 8.141 -1.659 -25.917 1.00 98.31 198 ILE A CA 1
ATOM 1569 C C . ILE A 1 198 ? 8.618 -2.170 -27.278 1.00 98.31 198 ILE A C 1
ATOM 1571 O O . ILE A 1 198 ? 9.824 -2.334 -27.472 1.00 98.31 198 ILE A O 1
ATOM 1575 N N . GLU A 1 199 ? 7.705 -2.431 -28.211 1.00 98.69 199 GLU A N 1
ATOM 1576 C CA . GLU A 1 199 ? 8.062 -2.931 -29.538 1.00 98.69 199 GLU A CA 1
ATOM 1577 C C . GLU A 1 199 ? 8.802 -1.874 -30.371 1.00 98.69 199 GLU A C 1
ATOM 1579 O O . GLU A 1 199 ? 9.839 -2.181 -30.965 1.00 98.69 199 GLU A O 1
ATOM 1584 N N . ASP A 1 200 ? 8.369 -0.612 -30.307 1.00 98.50 200 ASP A N 1
ATOM 1585 C CA . ASP A 1 200 ? 9.068 0.509 -30.948 1.00 98.50 200 ASP A CA 1
ATOM 1586 C C . ASP A 1 200 ? 10.498 0.675 -30.404 1.00 98.50 200 ASP A C 1
ATOM 1588 O O . ASP A 1 200 ? 11.462 0.810 -31.165 1.00 98.50 200 ASP A O 1
ATOM 1592 N N . LEU A 1 201 ? 10.669 0.594 -29.078 1.00 98.62 201 LEU A N 1
ATOM 1593 C CA . LEU A 1 201 ? 11.986 0.682 -28.438 1.00 98.62 201 LEU A CA 1
ATOM 1594 C C . LEU A 1 201 ? 12.903 -0.486 -28.817 1.00 98.62 201 LEU A C 1
ATOM 1596 O O . LEU A 1 201 ? 14.109 -0.287 -28.989 1.00 98.62 201 LEU A O 1
ATOM 1600 N N . LYS A 1 202 ? 12.370 -1.705 -28.963 1.00 98.56 202 LYS A N 1
ATOM 1601 C CA . LYS A 1 202 ? 13.160 -2.848 -29.451 1.00 98.56 202 LYS A CA 1
ATOM 1602 C C . LYS A 1 202 ? 13.639 -2.615 -30.879 1.00 98.56 202 LYS A C 1
ATOM 1604 O O . LYS A 1 202 ? 14.824 -2.818 -31.146 1.00 98.56 202 LYS A O 1
ATOM 1609 N N . ALA A 1 203 ? 12.757 -2.144 -31.762 1.00 98.62 203 ALA A N 1
ATOM 1610 C CA . ALA A 1 203 ? 13.119 -1.821 -33.138 1.00 98.62 203 ALA A CA 1
ATOM 1611 C C . ALA A 1 203 ? 14.216 -0.743 -33.193 1.00 98.62 203 ALA A C 1
ATOM 1613 O O . ALA A 1 203 ? 15.179 -0.873 -33.954 1.00 98.62 203 ALA A O 1
ATOM 1614 N N . GLU A 1 204 ? 14.137 0.281 -32.335 1.00 98.75 204 GLU A N 1
ATOM 1615 C CA . GLU A 1 204 ? 15.177 1.310 -32.220 1.00 98.75 204 GLU A CA 1
ATOM 1616 C C . GLU A 1 204 ? 16.518 0.731 -31.733 1.00 98.75 204 GLU A C 1
ATOM 1618 O O . GLU A 1 204 ? 17.580 1.054 -32.279 1.00 98.75 204 GLU A O 1
ATOM 1623 N N . ILE A 1 205 ? 16.492 -0.142 -30.721 1.00 98.62 205 ILE A N 1
ATOM 1624 C CA . ILE A 1 205 ? 17.692 -0.820 -30.210 1.00 98.62 205 ILE A CA 1
ATOM 1625 C C . ILE A 1 205 ? 18.341 -1.669 -31.307 1.00 98.62 205 ILE A C 1
ATOM 1627 O O . ILE A 1 205 ? 19.564 -1.618 -31.472 1.00 98.62 205 ILE A O 1
ATOM 1631 N N . ASP A 1 206 ? 17.556 -2.423 -32.072 1.00 98.75 206 ASP A N 1
ATOM 1632 C CA . ASP A 1 206 ? 18.076 -3.275 -33.141 1.00 98.75 206 ASP A CA 1
ATOM 1633 C C . ASP A 1 206 ? 18.638 -2.457 -34.309 1.00 98.75 206 ASP A C 1
ATOM 1635 O O .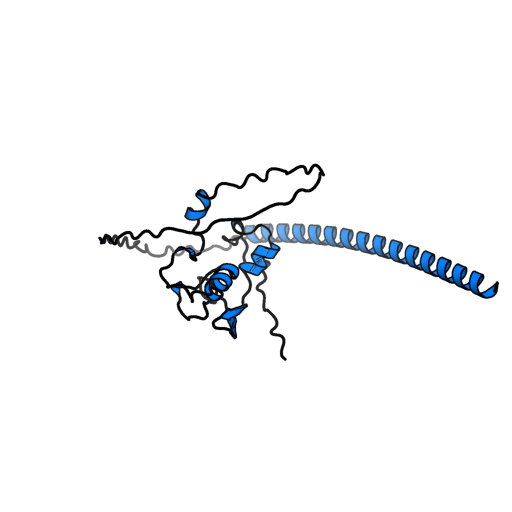 ASP A 1 206 ? 19.722 -2.775 -34.808 1.00 98.75 206 ASP A O 1
ATOM 1639 N N . ALA A 1 207 ? 17.999 -1.341 -34.675 1.00 98.62 207 ALA A N 1
ATOM 1640 C CA . ALA A 1 207 ? 18.547 -0.401 -35.653 1.00 98.62 207 ALA A CA 1
ATOM 1641 C C . ALA A 1 207 ? 19.908 0.163 -35.202 1.00 98.62 207 ALA A C 1
ATOM 1643 O O . ALA A 1 207 ? 20.877 0.158 -35.969 1.00 98.62 207 ALA A O 1
ATOM 1644 N N . LYS A 1 208 ? 20.031 0.572 -33.930 1.00 98.62 208 LYS A N 1
ATOM 1645 C CA . LYS A 1 208 ? 21.308 1.046 -33.361 1.00 98.62 208 LYS A CA 1
ATOM 1646 C C . LYS A 1 208 ? 22.372 -0.050 -33.336 1.00 98.62 208 LYS A C 1
ATOM 1648 O O . LYS A 1 208 ? 23.536 0.221 -33.631 1.00 98.62 208 LYS A O 1
ATOM 1653 N N . ARG A 1 209 ? 22.001 -1.296 -33.028 1.00 98.56 209 ARG A N 1
ATOM 1654 C CA . ARG A 1 209 ? 22.922 -2.447 -33.079 1.00 98.56 209 ARG A CA 1
ATOM 1655 C C . ARG A 1 209 ? 23.453 -2.687 -34.489 1.00 98.56 209 ARG A C 1
ATOM 1657 O O . ARG A 1 209 ? 24.656 -2.879 -34.654 1.00 98.56 209 ARG A O 1
ATOM 1664 N N . GLN A 1 210 ? 22.586 -2.639 -35.500 1.00 98.25 210 GLN A N 1
ATOM 1665 C CA . GLN A 1 210 ? 22.997 -2.764 -36.901 1.00 98.25 210 GLN A CA 1
ATOM 1666 C C . GLN A 1 210 ? 23.947 -1.633 -37.309 1.00 98.25 210 GLN A C 1
ATOM 1668 O O . GLN A 1 210 ? 24.971 -1.895 -37.938 1.00 98.25 210 GLN A O 1
ATOM 1673 N N . GLN A 1 211 ? 23.662 -0.398 -36.886 1.00 98.25 211 GLN A N 1
ATOM 1674 C CA . GLN A 1 211 ? 24.530 0.752 -37.134 1.00 98.25 211 GLN A CA 1
ATOM 1675 C C . GLN A 1 211 ? 25.923 0.563 -36.510 1.00 98.25 211 GLN A C 1
ATOM 1677 O O . GLN A 1 211 ? 26.929 0.758 -37.191 1.00 98.25 211 GLN A O 1
ATOM 1682 N N . ILE A 1 212 ? 26.000 0.132 -35.245 1.00 98.00 212 ILE A N 1
ATOM 1683 C CA . ILE A 1 212 ? 27.274 -0.155 -34.559 1.00 98.00 212 ILE A CA 1
ATOM 1684 C C . ILE A 1 212 ? 28.063 -1.239 -35.300 1.00 98.00 212 ILE A C 1
ATOM 1686 O O . ILE A 1 212 ? 29.265 -1.086 -35.521 1.00 98.00 212 ILE A O 1
ATOM 1690 N N . ASN A 1 213 ? 27.397 -2.318 -35.714 1.00 97.75 213 ASN A N 1
ATOM 1691 C CA . ASN A 1 213 ? 28.042 -3.387 -36.472 1.00 97.75 213 ASN A CA 1
ATOM 1692 C C . ASN A 1 213 ? 28.578 -2.876 -37.815 1.00 97.75 213 ASN A C 1
ATOM 1694 O O . ASN A 1 213 ? 29.710 -3.188 -38.170 1.00 97.75 213 ASN A O 1
ATOM 1698 N N . ALA A 1 214 ? 27.821 -2.037 -38.526 1.00 97.50 214 ALA A N 1
ATOM 1699 C CA . ALA A 1 214 ? 28.264 -1.443 -39.785 1.00 97.50 214 ALA A CA 1
ATOM 1700 C C . ALA A 1 214 ? 29.501 -0.540 -39.624 1.00 97.50 214 ALA A C 1
ATOM 1702 O O . ALA A 1 214 ? 30.329 -0.492 -40.532 1.00 97.50 214 ALA A O 1
ATOM 1703 N N . TYR A 1 215 ? 29.648 0.152 -38.488 1.00 97.56 215 TYR A N 1
ATOM 1704 C CA . TYR A 1 215 ? 30.858 0.924 -38.185 1.00 97.56 215 TYR A CA 1
ATOM 1705 C C . TYR A 1 215 ? 32.062 0.030 -37.877 1.00 97.56 215 TYR A C 1
ATOM 1707 O O . TYR A 1 215 ? 33.145 0.298 -38.386 1.00 97.56 215 TYR A O 1
ATOM 1715 N N . ARG A 1 216 ? 31.873 -1.060 -37.122 1.00 97.06 216 ARG A N 1
ATOM 1716 C CA . ARG A 1 216 ? 32.960 -1.995 -36.773 1.00 97.06 216 ARG A CA 1
ATOM 1717 C C . ARG A 1 216 ? 33.635 -2.659 -37.974 1.00 97.06 216 ARG A C 1
ATOM 1719 O O . ARG A 1 216 ? 34.783 -3.049 -37.856 1.00 97.06 216 ARG A O 1
ATOM 1726 N N . PHE A 1 217 ? 32.939 -2.815 -39.099 1.00 92.44 217 PHE A N 1
ATOM 1727 C CA . PHE A 1 217 ? 33.493 -3.439 -40.309 1.00 92.44 217 PHE A CA 1
ATOM 1728 C C . PHE A 1 217 ? 34.194 -2.456 -41.263 1.00 92.44 217 PHE A C 1
ATOM 1730 O O . PHE A 1 217 ? 34.648 -2.874 -42.326 1.00 92.44 217 PHE A O 1
ATOM 1737 N N . ARG A 1 218 ? 34.243 -1.157 -40.937 1.00 90.19 218 ARG A N 1
ATOM 1738 C CA . ARG A 1 218 ? 34.950 -0.152 -41.754 1.00 90.19 218 ARG A CA 1
ATOM 1739 C C . ARG A 1 218 ? 36.379 0.141 -41.284 1.00 90.19 218 ARG A C 1
ATOM 1741 O O . ARG A 1 218 ? 37.074 0.859 -41.996 1.00 90.19 218 ARG A O 1
ATOM 1748 N N . GLU A 1 219 ? 36.780 -0.372 -40.124 1.00 74.50 219 GLU A N 1
ATOM 1749 C CA . GLU A 1 219 ? 38.150 -0.314 -39.585 1.00 74.50 219 GLU A CA 1
ATOM 1750 C C . GLU A 1 219 ? 38.904 -1.612 -39.894 1.00 74.50 219 GLU A C 1
ATOM 1752 O O . GLU A 1 219 ? 40.113 -1.518 -40.198 1.00 74.50 219 GLU A O 1
#

Organism: NCBI:txid206335

Foldseek 3Di:
DDDPDFDWDDCVPPDDDVCPVVDPDPVVCSVFQTGQWDWAQAPNDTDIWGQDPDPVRWIAAPVRDPLLTHRGPVLSNVQRPDPVDRDDSPPCPSHDDDPVNVVPDDPPPPDPPPDDDDDDDDDDDDDDDDDDDDDDDDDDDDDDDPPDPPPDDDDPPPPDPDPVVVVVVVVVVVVVVVVVVVVVVVVVVVVVVVVVVVVVVVVVVVVVVVVVVVVVVVD

pLDDT: mean 75.29, std 21.23, range [33.47, 98.75]

Secondary structure (DSSP, 8-state):
-------B--GGG-TT-TTGGG-SSHHHHHHHHSBSEEEEEETTEEEEEEB-SSTT-PBPPTT--GGG-BS-HHHHHHHHT-TT-SPPTT-GGGSPPPHHHHTTS---------PPP---------------------------------------------THHHHHHHHHHHHHHHHHHHHHHHHHHHHHHHHHHHHHHHHHHHHHHHHHHHHHT--